Protein AF-0000000073463506 (afdb_homodimer)

Sequence (286 aa):
MLALNSTRQTLLGGARMLSTSAVRNDLARMQVLGRLAADPELKTTKNGKDYVRYTVATSDPPTGPAEDGERAPTTTSYHRFYVFGERGVDRMKNIKKGYRVLVDAEFRIERTPAEGEIPARDTLLALHRGIQVISKPKEAIEAMLALNSTRQTLLGGARMLSTSAVRNDLARMQVLGRLAADPELKTTKNGKDYVRYTVATSDPPTGPAEDGERAPTTTSYHRFYVFGERGVDRMKNIKKGYRVLVDAEFRIERTPAEGEIPARDTLLALHRGIQVISKPKEAIEA

Foldseek 3Di:
DPPPPPPPPPPPPPPPPPPVVPPPPDFAKDKDWAFWAFQWDWDADPVGFIKIKTKGKDWDDFDDQDPVNDTDDIDIDIDMEMEGDDVRRVVSVPDGGGWTKMWMWTWDWDWDPDDDVRHIDIDIYTYTDDMDTPDDDDDPPDD/DPPPPPPPPPPPPPPPPPPVVPPPPDFAKDKDWAFWAFQWDWDADPVGFIKIKTKGKDWDDFDDQDPVNDTDDIDIDIDMEMEGDDVRRVVSVPDGGGWTKMWMWTWDWDWDPDDDVRHIDIDIYTYTDDMDTPDDDDDPPDD

Secondary structure (DSSP, 8-state):
--------------------------EEEEEEEEEESS--EEEE-TTS-EEEEEEEEEEPPP-SB-TTSSBPPPPEEEEEEEE-SHHHHHHHTT--TT-EEEEEEEEEEEEEPPBTTBPPEEEEEEEEEEEEEEE--------/--------------------------EEEEEEEEEESS--EEEE-TTS-EEEEEEEEEEPPP-SB-TTSSBPPPPEEEEEEEE-SHHHHHHHTT--TT-EEEEEEEEEEEEEPPBTTBPPEEEEEEEEEEEEEEE--------

Solvent-accessible surface area (backbone atoms only — not comparable to full-atom values): 16626 Å² total; per-residue (Å²): 136,85,80,77,77,78,75,79,77,75,76,74,73,76,72,77,73,75,68,69,66,78,64,74,85,37,46,40,38,38,39,38,27,28,26,26,70,43,62,56,39,83,45,67,47,96,86,67,46,65,30,29,42,39,36,34,33,26,62,41,75,58,72,60,75,28,92,85,67,48,70,40,77,69,49,69,20,70,47,60,35,36,27,58,54,70,69,52,38,60,59,47,72,80,50,48,49,49,24,29,34,42,36,35,27,40,47,48,42,45,77,41,74,60,52,92,91,36,69,59,43,66,39,80,47,33,37,52,73,46,76,43,81,74,44,69,57,79,71,79,71,77,128,137,84,79,78,77,78,75,77,75,75,76,76,73,76,70,76,73,72,70,69,64,80,66,74,85,37,45,40,37,38,39,39,27,30,28,26,71,44,60,57,41,82,46,65,46,94,87,66,46,64,30,30,42,38,36,34,32,27,63,41,76,58,71,61,76,27,93,82,68,48,70,42,75,70,48,69,20,70,45,59,35,36,26,58,52,70,70,51,38,60,59,48,72,79,48,47,49,49,24,29,34,41,36,35,28,39,48,47,42,44,77,43,76,59,52,93,91,35,70,59,44,65,40,82,48,32,37,53,74,46,74,42,81,75,45,70,58,78,70,79,70,76,125

InterPro domains:
  IPR000424 Primosome PriB/single-strand DNA-binding [PF00436] (29-111)
  IPR000424 Primosome PriB/single-strand DNA-binding [PS50935] (27-135)
  IPR000424 Primosome PriB/single-strand DNA-binding [cd04496] (30-111)
  IPR012340 Nucleic acid-binding, OB-fold [G3DSA:2.40.50.140] (16-123)
  IPR012340 Nucleic acid-binding, OB-fold [SSF50249] (26-112)

Organism: Mycosarcoma maydis (NCBI:txid5270)

pLDDT: mean 82.11, std 21.72, range [34.53, 98.88]

Nearest PDB structures (foldseek):
  3tqy-assembly1_C  TM=8.142E-01  e=1.016E-07  Coxiella burnetii
  7f2n-assembly1_A  TM=7.403E-01  e=2.395E-07  Klebsiella pneumoniae subsp. pneumoniae MGH 78578
  1ue5-assembly1_B-2  TM=6.878E-01  e=3.879E-07  Mycobacterium tuberculosis
  1eqq-assembly1_B  TM=7.191E-01  e=1.740E-06  Escherichia coli
  1qvc-assembly1_D  TM=7.086E-01  e=1.018E-06  Escherichia coli

Radius of gyration: 27.78 Å; Cα contacts (8 Å, |Δi|>4): 549; chains: 2; bounding box: 127×70×63 Å

Structure (mmCIF, N/CA/C/O backbone):
data_AF-0000000073463506-model_v1
#
loop_
_entity.id
_entity.type
_entity.pdbx_description
1 polymer 'Uncharacterized protein'
#
loop_
_atom_site.group_PDB
_atom_site.id
_atom_site.type_symbol
_atom_site.label_atom_id
_atom_site.label_alt_id
_atom_site.label_comp_id
_atom_site.label_asym_id
_atom_site.label_entity_id
_atom_site.label_seq_id
_atom_site.pdbx_PDB_ins_code
_atom_site.Cartn_x
_atom_site.Cartn_y
_atom_site.Cartn_z
_atom_site.occupancy
_atom_site.B_iso_or_equiv
_atom_site.auth_seq_id
_atom_site.auth_comp_id
_atom_site.auth_asym_id
_atom_site.auth_atom_id
_atom_site.pdbx_PDB_model_num
ATOM 1 N N . MET A 1 1 ? 62.844 45.062 -23.703 1 35.03 1 MET A N 1
ATOM 2 C C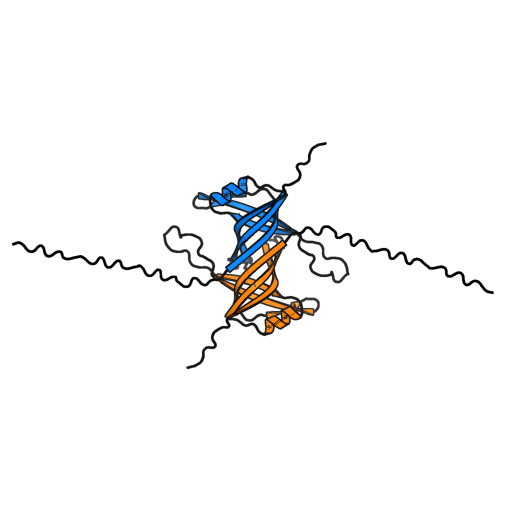A . MET A 1 1 ? 61.75 44.344 -24.391 1 35.03 1 MET A CA 1
ATOM 3 C C . MET A 1 1 ? 61.344 43.125 -23.594 1 35.03 1 MET A C 1
ATOM 5 O O . MET A 1 1 ? 62.031 42.094 -23.641 1 35.03 1 MET A O 1
ATOM 9 N N . LEU A 1 2 ? 60.844 43.312 -22.297 1 40.5 2 LEU A N 1
ATOM 10 C CA . LEU A 1 2 ? 60.438 42.312 -21.312 1 40.5 2 LEU A CA 1
ATOM 11 C C . LEU A 1 2 ? 59.25 41.531 -21.812 1 40.5 2 LEU A C 1
ATOM 13 O O . LEU A 1 2 ? 58.219 42.094 -22.156 1 40.5 2 LEU A O 1
ATOM 17 N N . ALA A 1 3 ? 59.406 40.312 -22.453 1 43.28 3 ALA A N 1
ATOM 18 C CA . ALA A 1 3 ? 58.469 39.344 -22.953 1 43.28 3 ALA A CA 1
ATOM 19 C C . ALA A 1 3 ? 57.625 38.75 -21.812 1 43.28 3 ALA A C 1
ATOM 21 O O . ALA A 1 3 ? 58.188 38.188 -20.859 1 43.28 3 ALA A O 1
ATOM 22 N N . LEU A 1 4 ? 56.469 39.438 -21.5 1 48.62 4 LEU A N 1
ATOM 23 C CA . LEU A 1 4 ? 55.469 38.906 -20.578 1 48.62 4 LEU A CA 1
ATOM 24 C C . LEU A 1 4 ? 54.969 37.531 -21.016 1 48.62 4 LEU A C 1
ATOM 26 O O . LEU A 1 4 ? 54.469 37.375 -22.141 1 48.62 4 LEU A O 1
ATOM 30 N N . ASN A 1 5 ? 55.656 36.469 -20.578 1 46.97 5 ASN A N 1
ATOM 31 C CA . ASN A 1 5 ? 55.219 35.094 -20.766 1 46.97 5 ASN A CA 1
ATOM 32 C C . ASN A 1 5 ? 53.844 34.875 -20.125 1 46.97 5 ASN A C 1
ATOM 34 O O . ASN A 1 5 ? 53.688 35 -18.906 1 46.97 5 ASN A O 1
ATOM 38 N N . SER A 1 6 ? 52.75 35.219 -20.844 1 50.12 6 SER A N 1
ATOM 39 C CA . SER A 1 6 ? 51.375 34.938 -20.422 1 50.12 6 SER A CA 1
ATOM 40 C C . SER A 1 6 ? 51.156 33.438 -20.25 1 50.12 6 SER A C 1
ATOM 42 O O . SER A 1 6 ? 51.25 32.688 -21.203 1 50.12 6 SER A O 1
ATOM 44 N N . THR A 1 7 ? 51.688 32.844 -19.172 1 48.88 7 THR A N 1
ATOM 45 C CA . THR A 1 7 ? 51.312 31.469 -18.922 1 48.88 7 THR A CA 1
ATOM 46 C C . THR A 1 7 ? 49.812 31.344 -18.672 1 48.88 7 THR A C 1
ATOM 48 O O . THR A 1 7 ? 49.281 31.984 -17.75 1 48.88 7 THR A O 1
ATOM 51 N N . ARG A 1 8 ? 49 31.109 -19.734 1 48.25 8 ARG A N 1
ATOM 52 C CA . ARG A 1 8 ? 47.562 30.75 -19.609 1 48.25 8 ARG A CA 1
ATOM 53 C C . ARG A 1 8 ? 47.406 29.5 -18.766 1 48.25 8 ARG A C 1
ATOM 55 O O . ARG A 1 8 ? 47.938 28.438 -19.078 1 48.25 8 ARG A O 1
ATOM 62 N N . GLN A 1 9 ? 47.219 29.672 -17.391 1 52.31 9 GLN A N 1
ATOM 63 C CA . GLN A 1 9 ? 46.781 28.562 -16.547 1 52.31 9 GLN A CA 1
ATOM 64 C C . GLN A 1 9 ? 45.5 27.938 -17.047 1 52.31 9 GLN A C 1
ATOM 66 O O . GLN A 1 9 ? 44.5 28.641 -17.25 1 52.31 9 GLN A O 1
ATOM 71 N N . THR A 1 10 ? 45.594 26.906 -17.844 1 48.75 10 THR A N 1
ATOM 72 C CA . THR A 1 10 ? 44.469 26.062 -18.234 1 48.75 10 THR A CA 1
ATOM 73 C C . THR A 1 10 ? 43.719 25.516 -17 1 48.75 10 THR A C 1
ATOM 75 O O . THR A 1 10 ? 44.344 24.875 -16.156 1 48.75 10 THR A O 1
ATOM 78 N N . LEU A 1 11 ? 42.781 26.312 -16.469 1 45.69 11 LEU A N 1
ATOM 79 C CA . LEU A 1 11 ? 41.875 25.781 -15.453 1 45.69 11 LEU A CA 1
ATOM 80 C C . LEU A 1 11 ? 41.25 24.469 -15.93 1 45.69 11 LEU A C 1
ATOM 82 O O . LEU A 1 11 ? 40.5 24.469 -16.922 1 45.69 11 LEU A O 1
ATOM 86 N N . LEU A 1 12 ? 41.938 23.344 -15.844 1 45.38 12 LEU A N 1
ATOM 87 C CA . LEU A 1 12 ? 41.281 22.047 -16.031 1 45.38 12 LEU A CA 1
ATOM 88 C C . LEU A 1 12 ? 40.062 21.922 -15.117 1 45.38 12 LEU A C 1
ATOM 90 O O . LEU A 1 12 ? 40.219 21.906 -13.891 1 45.38 12 LEU A O 1
ATOM 94 N N . GLY A 1 13 ? 39.031 22.594 -15.359 1 40.03 13 GLY A N 1
ATOM 95 C CA . GLY A 1 13 ? 37.812 22.328 -14.641 1 40.03 13 GLY A CA 1
ATOM 96 C C . GLY A 1 13 ? 37.438 20.859 -14.594 1 40.03 13 GLY A C 1
ATOM 97 O O . GLY A 1 13 ? 37.188 20.25 -15.625 1 40.03 13 GLY A O 1
ATOM 98 N N . GLY A 1 14 ? 38.031 20.078 -13.656 1 38.84 14 GLY A N 1
ATOM 99 C CA . GLY A 1 14 ? 37.562 18.719 -13.445 1 38.84 14 GLY A CA 1
ATOM 100 C C . GLY A 1 14 ? 36.062 18.609 -13.352 1 38.84 14 GLY A C 1
ATOM 101 O O . GLY A 1 14 ? 35.438 19.172 -12.445 1 38.84 14 GLY A O 1
ATOM 102 N N . ALA A 1 15 ? 35.344 18.516 -14.398 1 40.16 15 ALA A N 1
ATOM 103 C CA . ALA A 1 15 ? 33.938 18.156 -14.391 1 40.16 15 ALA A CA 1
ATOM 104 C C . ALA A 1 15 ? 33.688 16.953 -13.477 1 40.16 15 ALA A C 1
ATOM 106 O O . ALA A 1 15 ? 34.344 15.922 -13.602 1 40.16 15 ALA A O 1
ATOM 107 N N . ARG A 1 16 ? 33.344 17.172 -12.227 1 45.12 16 ARG A N 1
ATOM 108 C CA . ARG A 1 16 ? 32.906 16.062 -11.398 1 45.12 16 ARG A CA 1
ATOM 109 C C . ARG A 1 16 ? 31.938 15.164 -12.172 1 45.12 16 ARG A C 1
ATOM 111 O O . ARG A 1 16 ? 30.969 15.641 -12.773 1 45.12 16 ARG A O 1
ATOM 118 N N . MET A 1 17 ? 32.438 14.117 -12.75 1 35.78 17 MET A N 1
ATOM 119 C CA . MET A 1 17 ? 31.578 13.062 -13.297 1 35.78 17 MET A CA 1
ATOM 120 C C . MET A 1 17 ? 30.531 12.633 -12.273 1 35.78 17 MET A C 1
ATOM 122 O O . MET A 1 17 ? 30.859 12.109 -11.211 1 35.78 17 MET A O 1
ATOM 126 N N . LEU A 1 18 ? 29.453 13.406 -12.055 1 38.91 18 LEU A N 1
ATOM 127 C CA . LEU A 1 18 ? 28.328 12.828 -11.32 1 38.91 18 LEU A CA 1
ATOM 128 C C . LEU A 1 18 ? 28.078 11.391 -11.742 1 38.91 18 LEU A C 1
ATOM 130 O O . LEU A 1 18 ? 27.766 11.125 -12.906 1 38.91 18 LEU A O 1
ATOM 134 N N . SER A 1 19 ? 28.969 10.594 -11.266 1 36.62 19 SER A N 1
ATOM 135 C CA . SER A 1 19 ? 28.609 9.188 -11.422 1 36.62 19 SER A CA 1
ATOM 136 C C . SER A 1 19 ? 27.141 8.953 -11.102 1 36.62 19 SER A C 1
ATOM 138 O O . SER A 1 19 ? 26.672 9.234 -9.992 1 36.62 19 SER A O 1
ATOM 140 N N . THR A 1 20 ? 26.312 9.297 -11.977 1 43.09 20 THR A N 1
ATOM 141 C CA . THR A 1 20 ? 24.906 8.938 -11.805 1 43.09 20 THR A CA 1
ATOM 142 C C . THR A 1 20 ? 24.766 7.477 -11.383 1 43.09 20 THR A C 1
ATOM 144 O O . THR A 1 20 ? 25.141 6.57 -12.133 1 43.09 20 THR A O 1
ATOM 147 N N . SER A 1 21 ? 25.312 7.199 -10.219 1 42.12 21 SER A N 1
ATOM 148 C CA . SER A 1 21 ? 24.969 5.855 -9.773 1 42.12 21 SER A CA 1
ATOM 149 C C . SER A 1 21 ? 23.594 5.445 -10.289 1 42.12 21 SER A C 1
ATOM 151 O O . SER A 1 21 ? 22.656 6.25 -10.289 1 42.12 21 SER A O 1
ATOM 153 N N . ALA A 1 22 ? 23.562 4.586 -11.242 1 43.66 22 ALA A N 1
ATOM 154 C CA . ALA A 1 22 ? 22.344 4.016 -11.828 1 43.66 22 ALA A CA 1
ATOM 155 C C . ALA A 1 22 ? 21.297 3.73 -10.766 1 43.66 22 ALA A C 1
ATOM 157 O O . ALA A 1 22 ? 21.438 2.797 -9.969 1 43.66 22 ALA A O 1
ATOM 158 N N . VAL A 1 23 ? 20.969 4.719 -9.922 1 49.88 23 VAL A N 1
ATOM 159 C CA . VAL A 1 23 ? 19.891 4.57 -8.945 1 49.88 23 VAL A CA 1
ATOM 160 C C . VAL A 1 23 ? 18.812 3.648 -9.5 1 49.88 23 VAL A C 1
ATOM 162 O O . VAL A 1 23 ? 18.312 3.865 -10.609 1 49.88 23 VAL A O 1
ATOM 165 N N . ARG A 1 24 ? 18.891 2.379 -9.203 1 58.84 24 ARG A N 1
ATOM 166 C CA . ARG A 1 24 ? 17.875 1.413 -9.602 1 58.84 24 ARG A CA 1
ATOM 167 C C . ARG A 1 24 ? 16.484 2.051 -9.617 1 58.84 24 ARG A C 1
ATOM 169 O O . ARG A 1 24 ? 16.125 2.766 -8.68 1 58.84 24 ARG A O 1
ATOM 176 N N . ASN A 1 25 ? 15.961 2.283 -10.812 1 82.19 25 ASN A N 1
ATOM 177 C CA . ASN A 1 25 ? 14.703 2.889 -11.234 1 82.19 25 ASN A CA 1
ATOM 178 C C . ASN A 1 25 ? 13.5 2.15 -10.648 1 82.19 25 ASN A C 1
ATOM 180 O O . ASN A 1 25 ? 12.477 1.988 -11.312 1 82.19 25 ASN A O 1
ATOM 184 N N . ASP A 1 26 ? 13.672 1.582 -9.32 1 94.06 26 ASP A N 1
ATOM 185 C CA . ASP A 1 26 ?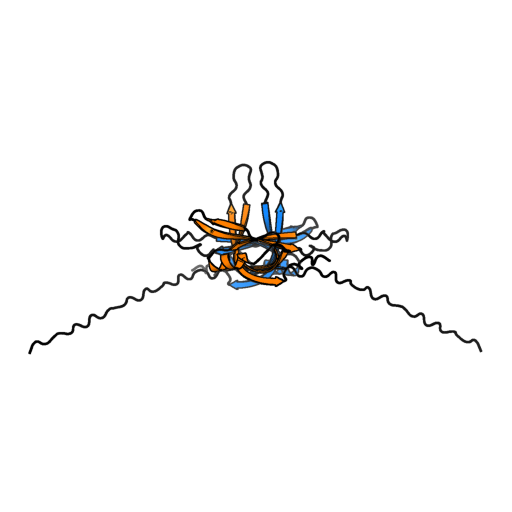 12.508 0.973 -8.688 1 94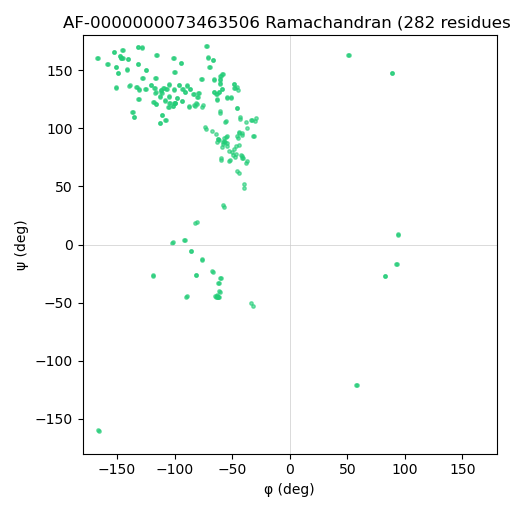.06 26 ASP A CA 1
ATOM 186 C C . ASP A 1 26 ? 11.484 2.031 -8.289 1 94.06 26 ASP A C 1
ATOM 188 O O . ASP A 1 26 ? 11.828 3.205 -8.125 1 94.06 26 ASP A O 1
ATOM 192 N N . LEU A 1 27 ? 10.273 1.584 -8.258 1 94.69 27 LEU A N 1
ATOM 193 C CA . LEU A 1 27 ? 9.25 2.516 -7.781 1 94.69 27 LEU A CA 1
ATOM 194 C C . LEU A 1 27 ? 8.125 1.772 -7.078 1 94.69 27 LEU A C 1
ATOM 196 O O . LEU A 1 27 ? 7.859 0.606 -7.379 1 94.69 27 LEU A O 1
ATOM 200 N N . ALA A 1 28 ? 7.551 2.43 -6.082 1 98.25 28 ALA A N 1
ATOM 201 C CA . ALA A 1 28 ? 6.32 2.039 -5.406 1 98.25 28 ALA A CA 1
ATOM 202 C C . ALA A 1 28 ? 5.398 3.238 -5.211 1 98.25 28 ALA A C 1
ATOM 204 O O . ALA A 1 28 ? 5.691 4.133 -4.414 1 98.25 28 ALA A O 1
ATOM 205 N N . ARG A 1 29 ? 4.281 3.246 -5.965 1 98.25 29 ARG A N 1
ATOM 206 C CA . ARG A 1 29 ? 3.348 4.367 -5.898 1 98.25 29 ARG A CA 1
ATOM 207 C C . ARG A 1 29 ? 1.913 3.873 -5.746 1 98.25 29 ARG A C 1
ATOM 209 O O . ARG A 1 29 ? 1.603 2.732 -6.094 1 98.25 29 ARG A O 1
ATOM 216 N N . MET A 1 30 ? 1.093 4.758 -5.176 1 98.81 30 MET A N 1
ATOM 217 C CA . MET A 1 30 ? -0.304 4.375 -4.984 1 98.81 30 MET A CA 1
ATOM 218 C C . MET A 1 30 ? -1.223 5.586 -5.133 1 98.81 30 MET A C 1
ATOM 220 O O . MET A 1 30 ? -0.772 6.727 -5.047 1 98.81 30 MET A O 1
ATOM 224 N N . GLN A 1 31 ? -2.498 5.262 -5.375 1 98.81 31 GLN A N 1
ATOM 225 C CA . GLN A 1 31 ? -3.592 6.227 -5.398 1 98.81 31 GLN A CA 1
ATOM 226 C C . GLN A 1 31 ? -4.789 5.723 -4.598 1 98.81 31 GLN A C 1
ATOM 228 O O . GLN A 1 31 ? -5.145 4.543 -4.676 1 98.81 31 GLN A O 1
ATOM 233 N N . VAL A 1 32 ? -5.301 6.59 -3.846 1 98.75 32 VAL A N 1
ATOM 234 C CA . VAL A 1 32 ? -6.461 6.262 -3.023 1 98.75 32 VAL A CA 1
ATOM 235 C C . VAL A 1 32 ? -7.535 7.336 -3.193 1 98.75 32 VAL A C 1
ATOM 237 O O . VAL A 1 32 ? -7.254 8.531 -3.059 1 98.75 32 VAL A O 1
ATOM 240 N N . LEU A 1 33 ? -8.703 6.93 -3.551 1 98.56 33 LEU A N 1
ATOM 241 C CA . LEU A 1 33 ? -9.883 7.781 -3.619 1 98.56 33 LEU A CA 1
ATOM 242 C C . LEU A 1 33 ? -10.883 7.41 -2.531 1 98.56 33 LEU A C 1
ATOM 244 O O . LEU A 1 33 ? -11.445 6.316 -2.547 1 98.56 33 LEU A O 1
ATOM 248 N N . GLY A 1 34 ? -11.031 8.266 -1.616 1 98.31 34 GLY A N 1
ATOM 249 C CA . GLY A 1 34 ? -11.914 8.039 -0.484 1 98.31 34 GLY A CA 1
ATOM 250 C C . GLY A 1 34 ? -12.211 9.297 0.31 1 98.31 34 GLY A C 1
ATOM 251 O O . GLY A 1 34 ? -12.148 10.406 -0.227 1 98.31 34 GLY A O 1
ATOM 252 N N . ARG A 1 35 ? -12.664 9.102 1.57 1 98 35 ARG A N 1
ATOM 253 C CA . ARG A 1 35 ? -13.016 10.219 2.436 1 98 35 ARG A CA 1
ATOM 254 C C . ARG A 1 35 ? -12.102 10.273 3.656 1 98 35 ARG A C 1
ATOM 256 O O . ARG A 1 35 ? -11.766 9.234 4.23 1 98 35 ARG A O 1
ATOM 263 N N . LEU A 1 36 ? -11.812 11.492 4.008 1 98.56 36 LEU A N 1
ATOM 264 C CA . LEU A 1 36 ? -11.055 11.609 5.246 1 98.56 36 LEU A CA 1
ATOM 265 C C . LEU A 1 36 ? -11.852 11.086 6.43 1 98.56 36 LEU A C 1
ATOM 267 O O . LEU A 1 36 ? -12.992 11.516 6.656 1 98.56 36 LEU A O 1
ATOM 271 N N . ALA A 1 37 ? -11.203 10.227 7.172 1 98.31 37 ALA A N 1
ATOM 272 C CA . ALA A 1 37 ? -11.867 9.57 8.297 1 98.31 37 ALA A CA 1
ATOM 273 C C . ALA A 1 37 ? -11.875 10.477 9.531 1 98.31 37 ALA A C 1
ATOM 275 O O . ALA A 1 37 ? -12.672 10.281 10.445 1 98.31 37 ALA A O 1
ATOM 276 N N . ALA A 1 38 ? -10.961 11.375 9.688 1 98.44 38 ALA A N 1
ATOM 277 C CA . ALA A 1 38 ? -10.789 12.352 10.766 1 98.44 38 ALA A CA 1
ATOM 278 C C . ALA A 1 38 ? -10.055 13.594 10.281 1 98.44 38 ALA A C 1
ATOM 280 O O . ALA A 1 38 ? -9.5 13.594 9.172 1 98.44 38 ALA A O 1
ATOM 281 N N . ASP A 1 39 ? -10.109 14.648 11.086 1 98.44 39 ASP A N 1
ATOM 282 C CA . ASP A 1 39 ? -9.297 15.812 10.75 1 98.44 39 ASP A CA 1
ATOM 283 C C . ASP A 1 39 ? -7.812 15.453 10.727 1 98.44 39 ASP A C 1
ATOM 285 O O . ASP A 1 39 ? -7.336 14.695 11.57 1 98.44 39 ASP A O 1
ATOM 289 N N . PRO A 1 40 ? -7.051 16.031 9.758 1 98.62 40 PRO A N 1
ATOM 290 C CA . PRO A 1 40 ? -5.605 15.789 9.742 1 98.62 40 PRO A CA 1
ATOM 291 C C . PRO A 1 40 ? -4.922 16.219 11.039 1 98.62 40 PRO A C 1
ATOM 293 O O . PRO A 1 40 ? -5.316 17.203 11.648 1 98.62 40 PRO A O 1
ATOM 296 N N . GLU A 1 41 ? -3.885 15.477 11.383 1 98.38 41 GLU A N 1
ATOM 297 C CA . GLU A 1 41 ? -3.158 15.734 12.625 1 98.38 41 GLU A CA 1
ATOM 298 C C . GLU A 1 41 ? -1.781 16.328 12.344 1 98.38 41 GLU A C 1
ATOM 300 O O . GLU A 1 41 ? -0.984 15.742 11.609 1 98.38 41 GLU A O 1
ATOM 305 N N . LEU A 1 42 ? -1.555 17.5 12.945 1 97.44 42 LEU A N 1
ATOM 306 C CA . LEU A 1 42 ? -0.222 18.094 12.891 1 97.44 42 LEU A CA 1
ATOM 307 C C . LEU A 1 42 ? 0.699 17.453 13.93 1 97.44 42 LEU A C 1
ATOM 309 O O . LEU A 1 42 ? 0.347 17.375 15.109 1 97.44 42 LEU A O 1
ATOM 313 N N . LYS A 1 43 ? 1.812 17 13.477 1 97.12 43 LYS A N 1
ATOM 314 C CA . LYS A 1 43 ? 2.809 16.375 14.336 1 97.12 43 LYS A CA 1
ATOM 315 C C . LYS A 1 43 ? 4.188 17 14.141 1 97.12 43 LYS A C 1
ATOM 317 O O . LYS A 1 43 ? 4.371 17.844 13.258 1 97.12 43 LYS A O 1
ATOM 322 N N . THR A 1 44 ? 5.133 16.641 15.039 1 95.25 44 THR A N 1
ATOM 323 C CA . THR A 1 44 ? 6.5 17.141 14.961 1 95.25 44 THR A CA 1
ATOM 324 C C . THR A 1 44 ? 7.5 15.992 15.07 1 95.25 44 THR A C 1
ATOM 326 O O . THR A 1 44 ? 7.344 15.102 15.906 1 95.25 44 THR A O 1
ATOM 329 N N . THR A 1 45 ? 8.461 16.016 14.188 1 92.88 45 THR A N 1
ATOM 330 C CA . THR A 1 45 ? 9.5 15 14.25 1 92.88 45 THR A CA 1
ATOM 331 C C . THR A 1 45 ? 10.438 15.25 15.43 1 92.88 45 THR A C 1
ATOM 333 O O . THR A 1 45 ? 10.344 16.281 16.094 1 92.88 45 THR A O 1
ATOM 336 N N . LYS A 1 46 ? 11.297 14.258 15.664 1 90.19 46 LYS A N 1
ATOM 337 C CA . LYS A 1 46 ? 12.273 14.391 16.734 1 90.19 46 LYS A CA 1
ATOM 338 C C . LYS A 1 46 ? 13.18 15.602 16.516 1 90.19 46 LYS A C 1
ATOM 340 O O . LYS A 1 46 ? 13.641 16.219 17.484 1 90.19 46 LYS A O 1
ATOM 345 N N . ASN A 1 47 ? 13.43 16.016 15.305 1 88.81 47 ASN A N 1
ATOM 346 C CA . ASN A 1 47 ? 14.305 17.125 14.984 1 88.81 47 ASN A CA 1
ATOM 347 C C . ASN A 1 47 ? 13.531 18.438 14.898 1 88.81 47 ASN A C 1
ATOM 349 O O . ASN A 1 47 ? 14.047 19.438 14.391 1 88.81 47 ASN A O 1
ATOM 353 N N . GLY A 1 48 ? 12.266 18.391 15.195 1 91.62 48 GLY A N 1
ATOM 354 C CA . GLY A 1 48 ? 11.492 19.609 15.328 1 91.62 48 GLY A CA 1
ATOM 355 C C . GLY A 1 48 ? 10.781 20.016 14.047 1 91.62 48 GLY A C 1
ATOM 356 O O . GLY A 1 48 ? 10.266 21.125 13.938 1 91.62 48 GLY A O 1
ATOM 357 N N . LYS A 1 49 ? 10.812 19.156 13.109 1 93 49 LYS A N 1
ATOM 358 C CA . LYS A 1 49 ? 10.141 19.484 11.852 1 93 49 LYS A CA 1
ATOM 359 C C . LYS A 1 49 ? 8.68 19.047 11.883 1 93 49 LYS A C 1
ATOM 361 O O . LYS A 1 49 ? 8.367 17.938 12.312 1 93 49 LYS A O 1
ATOM 366 N N . ASP A 1 50 ? 7.852 19.953 11.391 1 95.25 50 ASP A N 1
ATOM 367 C CA . ASP A 1 50 ? 6.422 19.656 11.359 1 95.25 50 ASP A CA 1
ATOM 368 C C . ASP A 1 50 ? 6.082 18.688 10.234 1 95.25 50 ASP A C 1
ATOM 370 O O . ASP A 1 50 ? 6.668 18.75 9.148 1 95.25 50 ASP A O 1
ATOM 374 N N . TYR A 1 51 ? 5.148 17.781 10.492 1 97.62 51 TYR A N 1
ATOM 375 C CA . TYR A 1 51 ? 4.527 16.969 9.453 1 97.62 51 TYR A CA 1
ATOM 376 C C . TYR A 1 51 ? 3.061 16.703 9.781 1 97.62 51 TYR A C 1
ATOM 378 O O . TYR A 1 51 ? 2.594 17.016 10.875 1 97.62 51 TYR A O 1
ATOM 386 N N . VAL A 1 52 ? 2.295 16.203 8.805 1 98.56 52 VAL A N 1
ATOM 387 C CA . VAL A 1 52 ? 0.876 15.914 8.992 1 98.56 52 VAL A CA 1
ATOM 388 C C . VAL A 1 52 ? 0.613 14.43 8.742 1 98.56 52 VAL A C 1
ATOM 390 O O . VAL A 1 52 ? 1.175 13.836 7.82 1 98.56 52 VAL A O 1
ATOM 393 N N . ARG A 1 53 ? -0.171 13.867 9.586 1 98.69 53 ARG A N 1
ATOM 394 C CA . ARG A 1 53 ? -0.721 12.531 9.383 1 98.69 53 ARG A CA 1
ATOM 395 C C . ARG A 1 53 ? -2.227 12.594 9.148 1 98.69 53 ARG A C 1
ATOM 397 O O . ARG A 1 53 ? -2.947 13.281 9.875 1 98.69 53 ARG A O 1
ATOM 404 N N . TYR A 1 54 ? -2.723 11.906 8.141 1 98.81 54 TYR A N 1
ATOM 405 C CA . TYR A 1 54 ? -4.164 11.836 7.926 1 98.81 54 TYR A CA 1
ATOM 406 C C . TYR A 1 54 ? -4.566 10.469 7.379 1 98.81 54 TYR A C 1
ATOM 408 O O . TYR A 1 54 ? -3.719 9.703 6.91 1 98.81 54 TYR A O 1
ATOM 416 N N . THR A 1 55 ? -5.824 10.156 7.527 1 98.88 55 THR A N 1
ATOM 417 C CA . THR A 1 55 ? -6.336 8.844 7.156 1 98.88 55 THR A CA 1
ATOM 418 C C . THR A 1 55 ? -7.504 8.969 6.184 1 98.88 55 THR A C 1
ATOM 420 O O . THR A 1 55 ? -8.422 9.766 6.402 1 98.88 55 THR A O 1
ATOM 423 N N . VAL A 1 56 ? -7.465 8.195 5.176 1 98.75 56 VAL A N 1
ATOM 424 C CA . VAL A 1 56 ? -8.531 8.148 4.184 1 98.75 56 VAL A CA 1
ATOM 425 C C . VAL A 1 56 ? -9.242 6.797 4.254 1 98.75 56 VAL A C 1
ATOM 427 O O . VAL A 1 56 ? -8.602 5.746 4.191 1 98.75 56 VAL A O 1
ATOM 430 N N . ALA A 1 57 ? -10.555 6.879 4.379 1 98.25 57 ALA A N 1
ATOM 431 C CA . ALA A 1 57 ? -11.375 5.668 4.41 1 98.25 57 ALA A CA 1
ATOM 432 C C . ALA A 1 57 ? -11.883 5.312 3.018 1 98.25 57 ALA A C 1
ATOM 434 O O . ALA A 1 57 ? -12.336 6.188 2.275 1 98.25 57 ALA A O 1
ATOM 435 N N . THR A 1 58 ? -11.781 4.051 2.629 1 97.44 58 THR A N 1
ATOM 436 C CA . THR A 1 58 ? -12.383 3.535 1.402 1 97.44 58 THR A CA 1
ATOM 437 C C . THR A 1 58 ? -13.227 2.297 1.691 1 97.44 58 THR A C 1
ATOM 439 O O . THR A 1 58 ? -12.875 1.486 2.551 1 97.44 58 THR A O 1
ATOM 442 N N . SER A 1 59 ? -14.328 2.199 0.979 1 94.06 59 SER A N 1
ATOM 443 C CA . SER A 1 59 ? -15.094 0.96 1.001 1 94.06 59 SER A CA 1
ATOM 444 C C . SER A 1 59 ? -14.469 -0.096 0.096 1 94.06 59 SER A C 1
ATOM 446 O O . SER A 1 59 ? -14.156 0.179 -1.063 1 94.06 59 SER A O 1
ATOM 448 N N . ASP A 1 60 ? -14.312 -1.271 0.673 1 89.62 60 ASP A N 1
ATOM 449 C CA . ASP A 1 60 ? -13.695 -2.338 -0.104 1 89.62 60 ASP A CA 1
ATOM 450 C C . ASP A 1 60 ? -14.734 -3.098 -0.922 1 89.62 60 ASP A C 1
ATOM 452 O O . ASP A 1 60 ? -15.812 -3.424 -0.419 1 89.62 60 ASP A O 1
ATOM 456 N N . PRO A 1 61 ? -14.328 -3.279 -2.195 1 77.19 61 PRO A N 1
ATOM 457 C CA . PRO A 1 61 ? -15.266 -4.09 -2.975 1 77.19 61 PRO A CA 1
ATOM 458 C C . PRO A 1 61 ? -15.453 -5.492 -2.402 1 77.19 61 PRO A C 1
ATOM 460 O O . PRO A 1 61 ? -14.523 -6.047 -1.809 1 77.19 61 PRO A O 1
ATOM 463 N N . PRO A 1 62 ? -16.672 -5.918 -2.408 1 69.81 62 PRO A N 1
ATOM 464 C CA . PRO A 1 62 ? -16.906 -7.262 -1.872 1 69.81 62 PRO A CA 1
ATOM 465 C C . PRO A 1 62 ? -16.047 -8.328 -2.549 1 69.81 62 PRO A C 1
ATOM 467 O O . PRO A 1 62 ? -15.758 -8.227 -3.744 1 69.81 62 PRO A O 1
ATOM 470 N N . THR A 1 63 ? -15.32 -9.086 -1.676 1 63.12 63 THR A N 1
ATOM 471 C CA . THR A 1 63 ? -14.555 -10.219 -2.186 1 63.12 63 THR A CA 1
ATOM 472 C C . THR A 1 63 ? -15.477 -11.367 -2.572 1 63.12 63 THR A C 1
ATOM 474 O O . THR A 1 63 ? -16.062 -12.016 -1.705 1 63.12 63 THR A O 1
ATOM 477 N N . GLY A 1 64 ? -15.773 -11.508 -3.857 1 58.31 64 GLY A N 1
ATOM 478 C CA . GLY A 1 64 ? -16.5 -12.625 -4.445 1 58.31 64 GLY A CA 1
ATOM 479 C C . GLY A 1 64 ? -17.797 -12.93 -3.736 1 58.31 64 GLY A C 1
ATOM 480 O O . GLY A 1 64 ? -18.141 -12.289 -2.734 1 58.31 64 GLY A O 1
ATOM 481 N N . PRO A 1 65 ? -18.656 -13.68 -4.426 1 50.44 65 PRO A N 1
ATOM 482 C CA . PRO A 1 65 ? -19.906 -14.156 -3.814 1 50.44 65 PRO A CA 1
ATOM 483 C C . PRO A 1 65 ? -19.656 -15.047 -2.596 1 50.44 65 PRO A C 1
ATOM 485 O O . PRO A 1 65 ? -18.672 -15.781 -2.553 1 50.44 65 PRO A O 1
ATOM 488 N N . ALA A 1 66 ? -20.062 -14.602 -1.453 1 50.25 66 ALA A N 1
ATOM 489 C CA . ALA A 1 66 ? -20.016 -15.539 -0.334 1 50.25 66 ALA A CA 1
ATOM 490 C C . ALA A 1 66 ? -20.578 -16.906 -0.737 1 50.25 66 ALA A C 1
ATOM 492 O O . ALA A 1 66 ? -21.359 -17 -1.688 1 50.25 66 ALA A O 1
ATOM 493 N N . GLU A 1 67 ? -19.812 -17.969 -0.296 1 48.78 67 GLU A N 1
ATOM 494 C CA . GLU A 1 67 ? -20.359 -19.297 -0.521 1 48.78 67 GLU A CA 1
ATOM 495 C C . GLU A 1 67 ? -21.891 -19.297 -0.417 1 48.78 67 GLU A C 1
ATOM 497 O O . GLU A 1 67 ? -22.562 -20.047 -1.13 1 48.78 67 GLU A O 1
ATOM 502 N N . ASP A 1 68 ? -22.391 -18.734 0.637 1 50.47 68 ASP A N 1
ATOM 503 C CA . ASP A 1 68 ? -23.812 -18.922 0.925 1 50.47 68 ASP A CA 1
ATOM 504 C C . ASP A 1 68 ? -24.656 -17.953 0.107 1 50.47 68 ASP A C 1
ATOM 506 O O . ASP A 1 68 ? -25.875 -17.891 0.281 1 50.47 68 ASP A O 1
ATOM 510 N N . GLY A 1 69 ? -24.125 -17.438 -0.89 1 53.62 69 GLY A N 1
ATOM 511 C CA . GLY A 1 69 ? -24.953 -16.531 -1.656 1 53.62 69 GLY A CA 1
ATOM 512 C C . GLY A 1 69 ? -24.984 -15.125 -1.077 1 53.62 69 GLY A C 1
ATOM 513 O O . GLY A 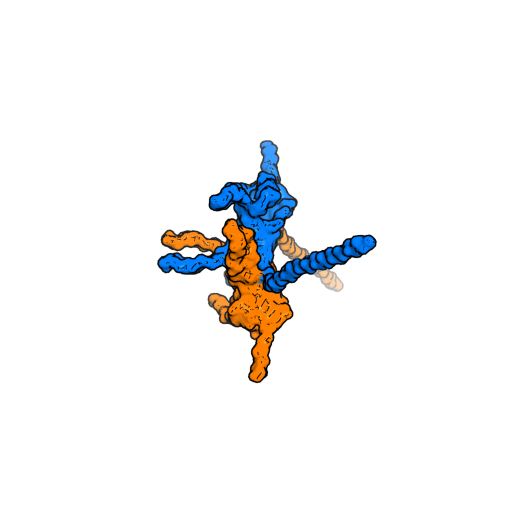1 69 ? -25.594 -14.227 -1.652 1 53.62 69 GLY A O 1
ATOM 514 N N . GLU A 1 70 ? -24.766 -15.141 0.2 1 55.09 70 GLU A N 1
ATOM 515 C CA . GLU A 1 70 ? -24.844 -13.852 0.892 1 55.09 70 GLU A CA 1
ATOM 516 C C . GLU A 1 70 ? -23.609 -13 0.62 1 55.09 70 GLU A C 1
ATOM 518 O O . GLU A 1 70 ? -22.5 -13.523 0.468 1 55.09 70 GLU A O 1
ATOM 523 N N . ARG A 1 71 ? -23.859 -11.906 0.064 1 57.41 71 ARG A N 1
ATOM 524 C CA . ARG A 1 71 ? -22.828 -10.922 -0.232 1 57.41 71 ARG A CA 1
ATOM 525 C C . ARG A 1 71 ? -21.906 -10.719 0.971 1 57.41 71 ARG A C 1
ATOM 527 O O . ARG A 1 71 ? -22.391 -10.531 2.094 1 57.41 71 ARG A O 1
ATOM 534 N N . ALA A 1 72 ? -20.641 -11.023 0.851 1 63.91 72 ALA A N 1
ATOM 535 C CA . ALA A 1 72 ? -19.672 -10.734 1.915 1 63.91 72 ALA A CA 1
ATOM 536 C C . ALA A 1 72 ? -19.781 -9.281 2.359 1 63.91 72 ALA A C 1
ATOM 538 O O . ALA A 1 72 ? -20.062 -8.398 1.551 1 63.91 72 ALA A O 1
ATOM 539 N N . PRO A 1 73 ? -19.953 -9.117 3.715 1 68.62 73 PRO A N 1
ATOM 540 C CA . PRO A 1 73 ? -20.047 -7.738 4.199 1 68.62 73 PRO A CA 1
ATOM 541 C C . PRO A 1 73 ? -18.938 -6.848 3.65 1 68.62 73 PRO A C 1
ATOM 543 O O . PRO A 1 73 ? -17.828 -7.316 3.41 1 68.62 73 PRO A O 1
ATOM 546 N N . THR A 1 74 ? -19.359 -5.672 3.217 1 80.25 74 THR A N 1
ATOM 547 C CA . THR A 1 74 ? -18.422 -4.648 2.785 1 80.25 74 THR A CA 1
ATOM 548 C C . THR A 1 74 ? -17.531 -4.207 3.945 1 80.25 74 THR A C 1
ATOM 550 O O . THR A 1 74 ? -18.016 -4 5.059 1 80.25 74 THR A O 1
ATOM 553 N N . THR A 1 75 ? -16.281 -4.297 3.76 1 89.5 75 THR A N 1
ATOM 554 C CA . THR A 1 75 ? -15.336 -3.828 4.77 1 89.5 75 THR A CA 1
ATOM 555 C C . THR A 1 75 ? -14.773 -2.461 4.391 1 89.5 75 THR A C 1
ATOM 557 O O . THR A 1 75 ? -15.016 -1.97 3.285 1 89.5 75 THR A O 1
ATOM 560 N N . THR A 1 76 ? -14.234 -1.765 5.391 1 95.06 76 THR A N 1
ATOM 561 C CA . THR A 1 76 ? -13.633 -0.45 5.195 1 95.06 76 THR A CA 1
ATOM 562 C C . THR A 1 76 ? -12.125 -0.513 5.395 1 95.06 76 THR A C 1
ATOM 564 O O . THR A 1 76 ? -11.641 -1.13 6.348 1 95.06 76 THR A O 1
ATOM 567 N N . SER A 1 77 ? -11.398 0.042 4.453 1 97.69 77 SER A N 1
ATOM 568 C CA . SER A 1 77 ? -9.961 0.239 4.605 1 97.69 77 SER A CA 1
ATOM 569 C C . SER A 1 77 ? -9.648 1.647 5.098 1 97.69 77 SER A C 1
ATOM 571 O O . SER A 1 77 ? -10.219 2.625 4.609 1 97.69 77 SER A O 1
ATOM 573 N N . TYR A 1 78 ? -8.688 1.775 6.07 1 98.5 78 TYR A N 1
ATOM 574 C CA . TYR A 1 78 ? -8.203 3.057 6.574 1 98.5 78 TYR A CA 1
ATOM 575 C C . TYR A 1 78 ? -6.746 3.279 6.188 1 98.5 78 TYR A C 1
ATOM 577 O O . TYR A 1 78 ? -5.844 2.688 6.785 1 98.5 78 TYR A O 1
ATOM 585 N N . HIS A 1 79 ? -6.555 4.105 5.246 1 98.75 79 HIS A N 1
ATOM 586 C CA . HIS A 1 79 ? -5.234 4.367 4.676 1 98.75 79 HIS A CA 1
ATOM 587 C C . HIS A 1 79 ? -4.57 5.562 5.352 1 98.75 79 HIS A C 1
ATOM 589 O O . HIS A 1 79 ? -5.062 6.688 5.258 1 98.75 79 HIS A O 1
ATOM 595 N N . ARG A 1 80 ? -3.406 5.34 5.887 1 98.69 80 ARG A N 1
ATOM 596 C CA . ARG A 1 80 ? -2.693 6.41 6.578 1 98.69 80 ARG A CA 1
ATOM 597 C C . ARG A 1 80 ? -1.613 7.012 5.688 1 98.69 80 ARG A C 1
ATOM 599 O O . ARG A 1 80 ? -0.826 6.285 5.078 1 98.69 80 ARG A O 1
ATOM 606 N N . PHE A 1 81 ? -1.586 8.328 5.656 1 98.69 81 PHE A N 1
ATOM 607 C CA . PHE A 1 81 ? -0.604 9.055 4.859 1 98.69 81 PHE A CA 1
ATOM 608 C C . PHE A 1 81 ? 0.184 10.031 5.723 1 98.69 81 PHE A C 1
ATOM 610 O O . PHE A 1 81 ? -0.335 10.547 6.715 1 98.69 81 PHE A O 1
ATOM 617 N N . TYR A 1 82 ? 1.394 10.242 5.305 1 98.19 82 TYR A N 1
ATOM 618 C CA . TYR A 1 82 ? 2.264 11.219 5.953 1 98.19 82 TYR A CA 1
ATOM 619 C C . TYR A 1 82 ? 2.635 12.344 4.996 1 98.19 82 TYR A C 1
ATOM 621 O O . TYR A 1 82 ? 3.021 12.094 3.852 1 98.19 82 TYR A O 1
ATOM 629 N N . VAL A 1 83 ? 2.574 13.555 5.41 1 97.88 83 VAL A N 1
ATOM 630 C CA . VAL A 1 83 ? 2.908 14.734 4.625 1 97.88 83 VAL A CA 1
ATOM 631 C C . VAL A 1 83 ? 4.109 15.445 5.246 1 97.88 83 VAL A C 1
ATOM 633 O O . VAL A 1 83 ? 4.051 15.891 6.395 1 97.88 83 VAL A O 1
ATOM 636 N N . PHE A 1 84 ? 5.059 15.516 4.43 1 94.69 84 PHE A N 1
ATOM 637 C CA . PHE A 1 84 ? 6.234 16.266 4.852 1 94.69 84 PHE A CA 1
ATOM 638 C C . PHE A 1 84 ? 6.438 17.5 3.965 1 94.69 84 PHE A C 1
ATOM 640 O O . PHE A 1 84 ? 5.848 17.594 2.887 1 94.69 84 PHE A O 1
ATOM 647 N N . GLY A 1 85 ? 7.25 18.453 4.449 1 93.19 85 GLY A N 1
ATOM 648 C CA . GLY A 1 85 ? 7.5 19.688 3.697 1 93.19 85 GLY A CA 1
ATOM 649 C C . GLY A 1 85 ? 6.508 20.781 4.008 1 93.19 85 GLY A C 1
ATOM 650 O O . GLY A 1 85 ? 5.316 20.531 4.191 1 93.19 85 GLY A O 1
ATOM 651 N N . GLU A 1 86 ? 6.922 21.969 3.957 1 93.5 86 GLU A N 1
ATOM 652 C CA . GLU A 1 86 ? 6.125 23.109 4.371 1 93.5 86 GLU A CA 1
ATOM 653 C C . GLU A 1 86 ? 4.902 23.297 3.475 1 93.5 86 GLU A C 1
ATOM 655 O O . GLU A 1 86 ? 3.795 23.531 3.965 1 93.5 86 GLU A O 1
ATOM 660 N N . ARG A 1 87 ? 5.09 23.188 2.217 1 94.25 87 ARG A N 1
ATOM 661 C CA . ARG A 1 87 ? 3.996 23.406 1.275 1 94.25 87 ARG A CA 1
ATOM 662 C C . ARG A 1 87 ? 2.895 22.375 1.476 1 94.25 87 ARG A C 1
ATOM 664 O O . ARG A 1 87 ? 1.709 22.703 1.462 1 94.25 87 ARG A O 1
ATOM 671 N N . GLY A 1 88 ? 3.328 21.078 1.614 1 95.25 88 GLY A N 1
ATOM 672 C CA . GLY A 1 88 ? 2.361 20.016 1.853 1 95.25 88 GLY A CA 1
ATOM 673 C C . GLY A 1 88 ? 1.614 20.172 3.164 1 95.25 88 GLY A C 1
ATOM 674 O O . GLY A 1 88 ? 0.396 20 3.215 1 95.25 88 GLY A O 1
ATOM 675 N N . VAL A 1 89 ? 2.326 20.5 4.145 1 96.19 89 VAL A N 1
ATOM 676 C CA . VAL A 1 89 ? 1.738 20.672 5.469 1 96.19 89 VAL A CA 1
ATOM 677 C C . VAL A 1 89 ? 0.716 21.812 5.43 1 96.19 89 VAL A C 1
ATOM 679 O O . VAL A 1 89 ? -0.389 21.672 5.961 1 96.19 89 VAL A O 1
ATOM 682 N N . ASP A 1 90 ? 0.995 22.922 4.832 1 95.94 90 ASP A N 1
ATOM 683 C CA . ASP A 1 90 ? 0.098 24.062 4.738 1 95.94 90 ASP A CA 1
ATOM 684 C C . ASP A 1 90 ? -1.184 23.703 3.994 1 95.94 90 ASP A C 1
ATOM 686 O O . ASP A 1 90 ? -2.271 24.156 4.363 1 95.94 90 ASP A O 1
ATOM 690 N N . ARG A 1 91 ? -1.059 22.938 2.975 1 95.62 91 ARG A N 1
ATOM 691 C CA . ARG A 1 91 ? -2.209 22.531 2.176 1 95.62 91 ARG A CA 1
ATOM 692 C C . ARG A 1 91 ? -3.201 21.719 3.01 1 95.62 91 ARG A C 1
ATOM 694 O O . ARG A 1 91 ? -4.41 21.781 2.777 1 95.62 91 ARG A O 1
ATOM 701 N N . MET A 1 92 ? -2.684 21 3.908 1 97.38 92 MET A N 1
ATOM 702 C CA . MET A 1 92 ? -3.529 20.078 4.676 1 97.38 92 MET A CA 1
ATOM 703 C C . MET A 1 92 ? -4.352 20.844 5.711 1 97.38 92 MET A C 1
ATOM 705 O O . MET A 1 92 ? -5.336 20.328 6.234 1 97.38 92 MET A O 1
ATOM 709 N N . LYS A 1 93 ? -4.059 22.062 5.98 1 95.19 93 LYS A N 1
ATOM 710 C CA . LYS A 1 93 ? -4.754 22.875 6.977 1 95.19 93 LYS A CA 1
ATOM 711 C C . LYS A 1 93 ? -6.191 23.156 6.551 1 95.19 93 LYS A C 1
ATOM 713 O O . LYS A 1 93 ? -7.059 23.391 7.395 1 95.19 93 LYS A O 1
ATOM 718 N N . ASN A 1 94 ? -6.469 23.094 5.301 1 94.12 94 ASN A N 1
ATOM 719 C CA . ASN A 1 94 ? -7.781 23.453 4.785 1 94.12 94 ASN A CA 1
ATOM 720 C C . ASN A 1 94 ? -8.633 22.219 4.484 1 94.12 94 ASN A C 1
ATOM 722 O O . ASN A 1 94 ? -9.711 22.328 3.906 1 94.12 94 ASN A O 1
ATOM 726 N N . ILE A 1 95 ? -8.133 21.109 4.746 1 97.12 95 ILE A N 1
ATOM 727 C CA . ILE A 1 95 ? -8.844 19.859 4.512 1 97.12 95 ILE A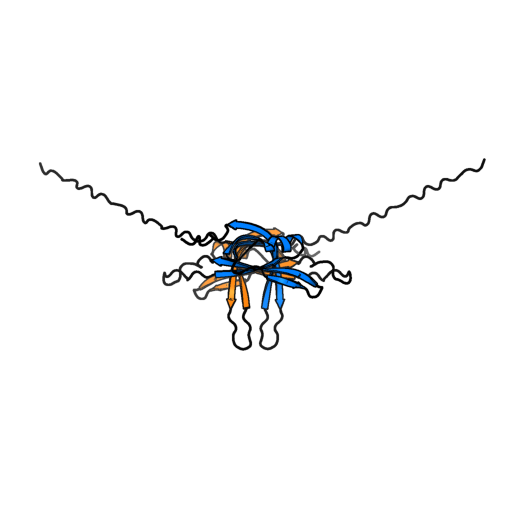 CA 1
ATOM 728 C C . ILE A 1 95 ? -9.328 19.297 5.844 1 97.12 95 ILE A C 1
ATOM 730 O O . ILE A 1 95 ? -8.586 19.281 6.828 1 97.12 95 ILE A O 1
ATOM 734 N N . LYS A 1 96 ? -10.594 18.797 5.82 1 97.19 96 LYS A N 1
ATOM 735 C CA . LYS A 1 96 ? -11.203 18.344 7.07 1 97.19 96 LYS A CA 1
ATOM 736 C C . LYS A 1 96 ? -11.836 16.969 6.91 1 97.19 96 LYS A C 1
ATOM 738 O O . LYS A 1 96 ? -11.961 16.453 5.793 1 97.19 96 LYS A O 1
ATOM 743 N N . LYS A 1 97 ? -12.203 16.438 8.109 1 97.94 97 LYS A N 1
ATOM 744 C CA . LYS A 1 97 ? -12.945 15.188 8.117 1 97.94 97 LYS A CA 1
ATOM 745 C C . LYS A 1 97 ? -14.117 15.234 7.137 1 97.94 97 LYS A C 1
ATOM 747 O O . LYS A 1 97 ? -14.82 16.234 7.051 1 97.94 97 LYS A O 1
ATOM 752 N N . GLY A 1 98 ? -14.273 14.156 6.453 1 97.5 98 GLY A N 1
ATOM 753 C CA . GLY A 1 98 ? -15.438 14.039 5.586 1 97.5 98 GLY A CA 1
ATOM 754 C C . GLY A 1 98 ? -15.172 14.492 4.164 1 97.5 98 GLY A C 1
ATOM 755 O O . GLY A 1 98 ? -15.961 14.219 3.26 1 97.5 98 GLY A O 1
ATOM 756 N N . TYR A 1 99 ? -14.125 15.227 3.906 1 97.81 99 TYR A N 1
ATOM 757 C CA . TYR A 1 99 ? -13.758 15.602 2.545 1 97.81 99 TYR A CA 1
ATOM 758 C C . TYR A 1 99 ? -13.516 14.367 1.684 1 97.81 99 TYR A C 1
ATOM 760 O O . TYR A 1 99 ? -12.867 13.414 2.123 1 97.81 99 TYR A O 1
ATOM 768 N N . ARG A 1 100 ? -14.078 14.375 0.473 1 97.75 100 ARG A N 1
ATOM 769 C CA . ARG A 1 100 ? -13.711 13.375 -0.527 1 97.75 100 ARG A CA 1
ATOM 770 C C . ARG A 1 100 ? -12.453 13.797 -1.276 1 97.75 100 ARG A C 1
ATOM 772 O O . ARG A 1 100 ? -12.375 14.906 -1.807 1 97.75 100 ARG A O 1
ATOM 779 N N . VAL A 1 101 ? -11.477 12.859 -1.347 1 98.56 101 VAL A N 1
ATOM 780 C CA . VAL A 1 101 ? -10.18 13.266 -1.877 1 98.56 101 VAL A CA 1
ATOM 781 C C . VAL A 1 101 ? -9.594 12.148 -2.736 1 98.56 101 VAL A C 1
ATOM 783 O O . VAL A 1 101 ? -9.922 10.977 -2.549 1 98.56 101 VAL A O 1
ATOM 786 N N . LEU A 1 102 ? -8.797 12.5 -3.736 1 98.75 102 LEU A N 1
ATOM 787 C CA . LEU A 1 102 ? -7.871 11.633 -4.457 1 98.75 102 LEU A CA 1
ATOM 788 C C . LEU A 1 102 ? -6.434 11.906 -4.035 1 98.75 102 LEU A C 1
ATOM 790 O O . LEU A 1 102 ? -5.93 13.016 -4.219 1 98.75 102 LEU A O 1
ATOM 794 N N . VAL A 1 103 ? -5.793 10.906 -3.475 1 98.88 103 VAL A N 1
ATOM 795 C CA . VAL A 1 103 ? -4.445 11.07 -2.939 1 98.88 103 VAL A CA 1
ATOM 796 C C . VAL A 1 103 ? -3.447 10.328 -3.82 1 98.88 103 VAL A C 1
ATOM 798 O O . VAL A 1 103 ? -3.707 9.195 -4.246 1 98.88 103 VAL A O 1
ATOM 801 N N . ASP A 1 104 ? -2.385 10.93 -4.125 1 98.62 104 ASP A N 1
ATOM 802 C CA . ASP A 1 104 ? -1.205 10.336 -4.742 1 98.62 104 ASP A CA 1
ATOM 803 C C . ASP A 1 104 ? -0.061 10.211 -3.73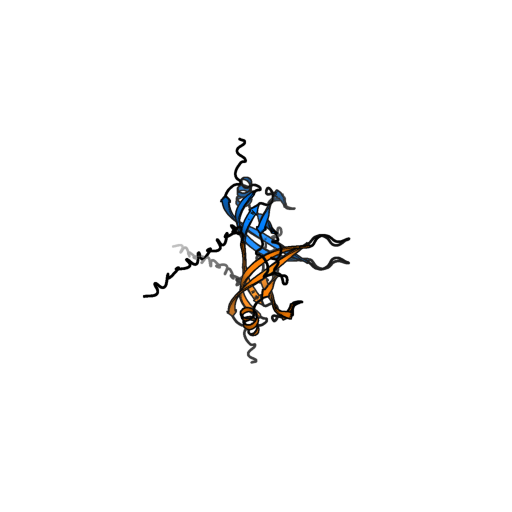6 1 98.62 104 ASP A C 1
ATOM 805 O O . ASP A 1 104 ? 0.228 11.156 -3 1 98.62 104 ASP A O 1
ATOM 809 N N . ALA A 1 105 ? 0.588 9.016 -3.711 1 98.44 105 ALA A N 1
ATOM 810 C CA . ALA A 1 105 ? 1.639 8.805 -2.717 1 98.44 105 ALA A CA 1
ATOM 811 C C . ALA A 1 105 ? 2.693 7.832 -3.23 1 98.44 105 ALA A C 1
ATOM 813 O O . ALA A 1 105 ? 2.43 7.047 -4.145 1 98.44 105 ALA A O 1
ATOM 814 N N . GLU A 1 106 ? 3.873 7.953 -2.758 1 97.19 106 GLU A N 1
ATOM 815 C CA . GLU A 1 106 ? 4.879 6.895 -2.764 1 97.19 106 GLU A CA 1
ATOM 816 C C . GLU A 1 106 ? 4.867 6.113 -1.453 1 97.19 106 GLU A C 1
ATOM 818 O O . GLU A 1 106 ? 4.375 6.605 -0.436 1 97.19 106 GLU A O 1
ATOM 823 N N . PHE A 1 107 ? 5.355 4.863 -1.517 1 96.69 107 PHE A N 1
ATOM 824 C CA . PHE A 1 107 ? 5.301 4.109 -0.269 1 96.69 107 PHE A CA 1
ATOM 825 C C . PHE A 1 107 ? 6.473 3.141 -0.17 1 96.69 107 PHE A C 1
ATOM 827 O O . PHE A 1 107 ? 7.125 2.844 -1.173 1 96.69 107 PHE A O 1
ATOM 834 N N . ARG A 1 108 ? 6.707 2.707 1.022 1 96.56 108 ARG A N 1
ATOM 835 C CA . ARG A 1 108 ? 7.668 1.651 1.318 1 96.56 108 ARG A CA 1
ATOM 836 C C . ARG A 1 108 ? 7.137 0.71 2.395 1 96.56 108 ARG A C 1
ATOM 838 O O . ARG A 1 108 ? 6.164 1.031 3.08 1 96.56 108 ARG A O 1
ATOM 845 N N . ILE A 1 109 ? 7.676 -0.456 2.449 1 97.69 109 ILE A N 1
ATOM 846 C CA . ILE A 1 109 ? 7.352 -1.435 3.48 1 97.69 109 ILE A CA 1
ATOM 847 C C . ILE A 1 109 ? 8.492 -1.51 4.496 1 97.69 109 ILE A C 1
ATOM 849 O O . ILE A 1 109 ? 9.648 -1.726 4.125 1 97.69 109 ILE A O 1
ATOM 853 N N . GLU A 1 110 ? 8.156 -1.252 5.73 1 94.88 110 GLU A N 1
ATOM 854 C CA . GLU A 1 110 ? 9.133 -1.383 6.805 1 94.88 110 GLU A CA 1
ATOM 855 C C . GLU A 1 110 ? 8.883 -2.645 7.625 1 94.88 110 GLU A C 1
ATOM 857 O O . GLU A 1 110 ? 7.777 -2.865 8.117 1 94.88 110 GLU A O 1
ATOM 862 N N . ARG A 1 111 ? 9.945 -3.383 7.742 1 94.31 111 ARG A N 1
ATOM 863 C CA . ARG A 1 111 ? 9.82 -4.617 8.516 1 94.31 111 ARG A CA 1
ATOM 864 C C . ARG A 1 111 ? 10.312 -4.418 9.945 1 94.31 111 ARG A C 1
ATOM 866 O O . ARG A 1 111 ? 11.43 -3.947 10.164 1 94.31 111 ARG A O 1
ATOM 873 N N . THR A 1 112 ? 9.461 -4.754 10.852 1 93.75 112 THR A N 1
ATOM 874 C CA . THR A 1 112 ? 9.844 -4.828 12.258 1 93.75 112 THR A CA 1
ATOM 875 C C . THR A 1 112 ? 10.094 -6.277 12.672 1 93.75 112 THR A C 1
ATOM 877 O O . THR A 1 112 ? 9.203 -7.125 12.547 1 93.75 112 THR A O 1
ATOM 880 N N . PRO A 1 113 ? 11.273 -6.516 13.141 1 94.19 113 PRO A N 1
ATOM 881 C CA . PRO A 1 113 ? 11.57 -7.898 13.523 1 94.19 113 PRO A CA 1
ATOM 882 C C . PRO A 1 113 ? 10.742 -8.367 14.719 1 94.19 113 PRO A C 1
ATOM 884 O O . PRO A 1 113 ? 10.242 -7.547 15.492 1 94.19 113 PRO A O 1
ATOM 887 N N . ALA A 1 114 ? 10.648 -9.688 14.805 1 92.75 114 ALA A N 1
ATOM 888 C CA . ALA A 1 114 ? 9.953 -10.273 15.945 1 92.75 114 ALA A CA 1
ATOM 889 C C . ALA A 1 114 ? 10.695 -10 17.25 1 92.75 114 ALA A C 1
ATOM 891 O O . ALA A 1 114 ? 11.922 -9.914 17.266 1 92.75 114 ALA A O 1
ATOM 892 N N . GLU A 1 115 ? 9.859 -9.766 18.25 1 90.31 115 GLU A N 1
ATOM 893 C CA . GLU A 1 115 ? 10.398 -9.555 19.594 1 90.31 115 GLU A CA 1
ATOM 894 C C . GLU A 1 115 ? 9.578 -10.312 20.641 1 90.31 115 GLU A C 1
ATOM 896 O O . GLU A 1 115 ? 8.43 -9.953 20.922 1 90.31 115 GLU A O 1
ATOM 901 N N . GLY A 1 116 ? 10.289 -11.32 21.25 1 88.75 116 GLY A N 1
ATOM 902 C CA . GLY A 1 116 ? 9.562 -12.117 22.219 1 88.75 116 GLY A CA 1
ATOM 903 C C . GLY A 1 116 ? 8.328 -12.781 21.641 1 88.75 116 GLY A C 1
ATOM 904 O O . GLY A 1 116 ? 8.414 -13.531 20.656 1 88.75 116 GLY A O 1
ATOM 905 N N . GLU A 1 117 ? 7.172 -12.406 22.281 1 87.06 117 GLU A N 1
ATOM 906 C CA . GLU A 1 117 ? 5.914 -12.984 21.828 1 87.06 117 GLU A CA 1
ATOM 907 C C . GLU A 1 117 ? 5.324 -12.188 20.672 1 87.06 117 GLU A C 1
ATOM 909 O O . GLU A 1 117 ? 4.344 -12.609 20.047 1 87.06 117 GLU A O 1
ATOM 914 N N . ILE A 1 118 ? 5.93 -11.078 20.328 1 87.69 118 ILE A N 1
ATOM 915 C CA . ILE A 1 118 ? 5.43 -10.219 19.25 1 87.69 118 ILE A CA 1
ATOM 916 C C . ILE A 1 118 ? 6.004 -10.672 17.922 1 87.69 118 ILE A C 1
ATOM 918 O O . ILE A 1 118 ? 7.219 -10.648 17.719 1 87.69 118 ILE A O 1
ATOM 922 N N . PRO A 1 119 ? 5.137 -11.062 17.031 1 89.62 119 PRO A N 1
ATOM 923 C CA . PRO A 1 119 ? 5.637 -11.523 15.734 1 89.62 119 PRO A CA 1
ATOM 924 C C . PRO A 1 119 ? 6.199 -10.391 14.883 1 89.62 119 PRO A C 1
ATOM 926 O O . PRO A 1 119 ? 5.914 -9.219 15.148 1 89.62 119 PRO A O 1
ATOM 929 N N . ALA A 1 120 ? 7.008 -10.789 13.898 1 92.88 120 ALA A N 1
ATOM 930 C CA . ALA A 1 120 ? 7.473 -9.805 12.922 1 92.88 120 ALA A CA 1
ATOM 931 C C . ALA A 1 120 ? 6.297 -9.18 12.18 1 92.88 120 ALA A C 1
ATOM 933 O O . ALA A 1 120 ? 5.281 -9.836 11.938 1 92.88 120 ALA A O 1
ATOM 934 N N . ARG A 1 121 ? 6.516 -7.855 11.891 1 93.06 121 ARG A N 1
ATOM 935 C CA . ARG A 1 121 ? 5.406 -7.164 11.242 1 93.06 121 ARG A CA 1
ATOM 936 C C . ARG A 1 121 ? 5.906 -6.234 10.141 1 93.06 121 ARG A C 1
ATOM 938 O O . ARG A 1 121 ? 6.926 -5.562 10.305 1 93.06 121 ARG A O 1
ATOM 945 N N . ASP A 1 122 ? 5.148 -6.301 9.016 1 95 122 ASP A N 1
ATOM 946 C CA . ASP A 1 122 ? 5.355 -5.324 7.945 1 95 122 ASP A CA 1
ATOM 947 C C . ASP A 1 122 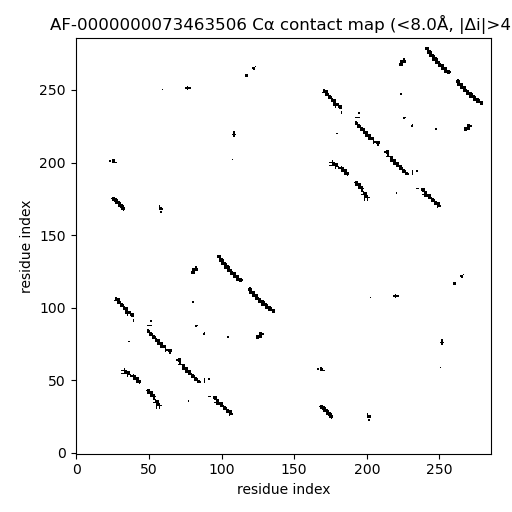? 4.449 -4.109 8.133 1 95 122 ASP A C 1
ATOM 949 O O . ASP A 1 122 ? 3.25 -4.254 8.375 1 95 122 ASP A O 1
ATOM 953 N N . THR A 1 123 ? 5.086 -2.963 8.031 1 96.06 123 THR A N 1
ATOM 954 C CA . THR A 1 123 ? 4.324 -1.723 8.133 1 96.06 123 THR A CA 1
ATOM 955 C C . THR A 1 123 ? 4.391 -0.937 6.824 1 96.06 123 THR A C 1
ATOM 957 O O . THR A 1 123 ? 5.469 -0.763 6.254 1 96.06 123 THR A O 1
ATOM 960 N N . LEU A 1 124 ? 3.217 -0.508 6.344 1 97.69 124 LEU A N 1
ATOM 961 C CA . LEU A 1 124 ? 3.137 0.354 5.168 1 97.69 124 LEU A CA 1
ATOM 962 C C . LEU A 1 124 ? 3.357 1.814 5.551 1 97.69 124 LEU A C 1
ATOM 964 O O . LEU A 1 124 ? 2.637 2.357 6.391 1 97.69 124 LEU A O 1
ATOM 968 N N . LEU A 1 125 ? 4.363 2.398 4.988 1 97.12 125 LEU A N 1
ATOM 969 C CA . LEU A 1 125 ? 4.59 3.832 5.137 1 97.12 125 LEU A CA 1
ATOM 970 C C . LEU A 1 125 ? 4.289 4.566 3.834 1 97.12 125 LEU A C 1
ATOM 972 O O . LEU A 1 125 ? 5.066 4.496 2.881 1 97.12 125 LEU A O 1
ATOM 976 N N . ALA A 1 126 ? 3.209 5.27 3.809 1 98.31 126 ALA A N 1
ATOM 977 C CA . ALA A 1 126 ? 2.77 5.988 2.615 1 98.31 126 ALA A CA 1
ATOM 978 C C . ALA A 1 126 ? 3.098 7.477 2.721 1 98.31 126 ALA A C 1
ATOM 980 O O . ALA A 1 126 ? 2.561 8.18 3.582 1 98.31 126 ALA A O 1
ATOM 981 N N . LEU A 1 127 ? 3.916 7.949 1.774 1 97.12 127 LEU A N 1
ATOM 982 C CA . LEU A 1 127 ? 4.348 9.344 1.744 1 97.12 127 LEU A CA 1
ATOM 983 C C . LEU A 1 127 ? 3.525 10.148 0.741 1 97.12 127 LEU A C 1
ATOM 985 O O . LEU A 1 127 ? 3.574 9.883 -0.462 1 97.12 127 LEU A O 1
ATOM 989 N N . HIS A 1 128 ? 2.922 11.133 1.237 1 97.88 128 HIS A N 1
ATOM 990 C CA . HIS A 1 128 ? 2.059 12.008 0.451 1 97.88 128 HIS A CA 1
ATOM 991 C C . HIS A 1 128 ? 2.857 12.773 -0.597 1 97.88 128 HIS A C 1
ATOM 993 O O . HIS A 1 128 ? 3.871 13.398 -0.276 1 97.88 128 HIS A O 1
ATOM 999 N N . ARG A 1 129 ? 2.258 12.695 -1.872 1 96.69 129 ARG A N 1
ATOM 1000 C CA . ARG A 1 129 ? 2.875 13.5 -2.922 1 96.69 129 ARG A CA 1
ATOM 1001 C C . ARG A 1 129 ? 1.896 14.531 -3.471 1 96.69 129 ARG A C 1
ATOM 1003 O O . ARG A 1 129 ? 2.309 15.578 -3.982 1 96.69 129 ARG A O 1
ATOM 1010 N N . GLY A 1 130 ? 0.598 14.211 -3.379 1 97.69 130 GLY A N 1
ATOM 1011 C CA . GLY A 1 130 ? -0.431 15.109 -3.869 1 97.69 130 GLY A CA 1
ATOM 1012 C C . GLY A 1 130 ? -1.825 14.734 -3.404 1 97.69 130 GLY A C 1
ATOM 1013 O O . GLY A 1 130 ? -2.07 13.586 -3.02 1 97.69 130 GLY A O 1
ATOM 1014 N N . ILE A 1 131 ? -2.682 15.75 -3.5 1 98.44 131 ILE A N 1
ATOM 1015 C CA . ILE A 1 131 ? -4.059 15.523 -3.08 1 98.44 131 ILE A CA 1
ATOM 1016 C C . ILE A 1 131 ? -4.996 16.438 -3.881 1 98.44 131 ILE A C 1
ATOM 1018 O O . ILE A 1 131 ? -4.684 17.594 -4.117 1 98.44 131 ILE A O 1
ATOM 1022 N N . GLN A 1 132 ? -6.051 15.875 -4.332 1 98.19 132 GLN A N 1
ATOM 1023 C CA . GLN A 1 132 ? -7.129 16.609 -4.988 1 98.19 132 GLN A CA 1
ATOM 1024 C C . GLN A 1 132 ? -8.438 16.469 -4.215 1 98.19 132 GLN A C 1
ATOM 1026 O O . GLN A 1 132 ? -8.914 15.359 -3.975 1 98.19 132 GLN A O 1
ATOM 1031 N N . VAL A 1 133 ? -8.953 17.562 -3.859 1 97.88 133 VAL A N 1
ATOM 1032 C CA . VAL A 1 133 ? -10.25 17.547 -3.195 1 97.88 133 VAL A CA 1
ATOM 1033 C C . VAL A 1 133 ? -11.367 17.438 -4.234 1 97.88 133 VAL A C 1
ATOM 1035 O O . VAL A 1 133 ? -11.461 18.266 -5.145 1 97.88 133 VAL A O 1
ATOM 1038 N N . ILE A 1 134 ? -12.141 16.422 -4.109 1 96.94 134 ILE A N 1
ATOM 1039 C CA . ILE A 1 134 ? -13.219 16.156 -5.055 1 96.94 134 ILE A CA 1
ATOM 1040 C C . ILE A 1 134 ? -14.5 16.844 -4.578 1 96.94 134 ILE A C 1
ATOM 1042 O O . ILE A 1 134 ? -15.227 17.438 -5.375 1 96.94 134 ILE A O 1
ATOM 1046 N N . SER A 1 135 ? -14.797 16.719 -3.271 1 95.56 135 SER A N 1
ATOM 1047 C CA . SER A 1 135 ? -15.969 17.391 -2.711 1 95.56 135 SER A CA 1
ATOM 1048 C C . SER A 1 135 ? -15.828 17.578 -1.205 1 95.56 135 SER A C 1
ATOM 1050 O O . SER A 1 135 ? -15.047 16.875 -0.555 1 95.56 135 SER A O 1
ATOM 1052 N N . LYS A 1 136 ? -16.578 18.609 -0.758 1 94.25 136 LYS A N 1
ATOM 1053 C CA . LYS A 1 136 ? -16.641 18.891 0.674 1 94.25 136 LYS A CA 1
ATOM 1054 C C . LYS A 1 136 ? -17.922 18.328 1.293 1 94.25 136 LYS A C 1
ATOM 1056 O O . LYS A 1 136 ? -18.922 18.141 0.597 1 94.25 136 LYS A O 1
ATOM 1061 N N . PRO A 1 137 ? -17.75 17.953 2.576 1 88.62 137 PRO A N 1
ATOM 1062 C CA . PRO A 1 137 ? -18.984 17.484 3.201 1 88.62 137 PRO A CA 1
ATOM 1063 C C . PRO A 1 137 ? -20.062 18.547 3.254 1 88.62 137 PRO A C 1
ATOM 1065 O O . PRO A 1 137 ? -19.766 19.75 3.359 1 88.62 137 PRO A O 1
ATOM 1068 N N . LYS A 1 138 ? -21.328 18.141 2.799 1 76.94 138 LYS A N 1
ATOM 1069 C CA . LYS A 1 138 ? -22.453 19.078 2.777 1 76.94 138 LYS A CA 1
ATOM 1070 C C . LYS A 1 138 ? -22.703 19.672 4.156 1 76.94 138 LYS A C 1
ATOM 1072 O O . LYS A 1 138 ? -22.719 18.953 5.16 1 76.94 138 LYS A O 1
ATOM 1077 N N . GLU A 1 139 ? -22.344 20.938 4.402 1 67.81 139 GLU A N 1
ATOM 1078 C CA . GLU A 1 139 ? -22.719 21.625 5.633 1 67.81 139 GLU A CA 1
ATOM 1079 C C . GLU A 1 139 ? -24.172 21.344 6 1 67.81 139 GLU A C 1
ATOM 1081 O O . GLU A 1 139 ? -25.031 21.188 5.121 1 67.81 139 GLU A O 1
ATOM 1086 N N . ALA A 1 140 ? -24.516 20.547 7.094 1 55.69 140 ALA A N 1
ATOM 1087 C CA . ALA A 1 140 ? -25.906 20.5 7.535 1 55.69 140 ALA A CA 1
ATOM 1088 C C . ALA A 1 140 ? -26.578 21.875 7.422 1 55.69 140 ALA A C 1
ATOM 1090 O O . ALA A 1 140 ? -26.109 22.844 8.031 1 55.69 140 ALA A O 1
ATOM 1091 N N . ILE A 1 141 ? -26.844 22.391 6.348 1 52.03 141 ILE A N 1
ATOM 1092 C CA . ILE A 1 141 ? -27.75 23.531 6.441 1 52.03 141 ILE A CA 1
ATOM 1093 C C . ILE A 1 141 ? -28.859 23.219 7.441 1 52.03 141 ILE A C 1
ATOM 1095 O O . ILE A 1 141 ? -29.594 22.25 7.289 1 52.03 141 ILE A O 1
ATOM 1099 N N . GLU A 1 142 ? -28.75 23.641 8.719 1 42.94 142 GLU A N 1
ATOM 1100 C CA . GLU A 1 142 ? -29.922 23.75 9.594 1 42.94 142 GLU A CA 1
ATOM 1101 C C . GLU A 1 142 ? -31.141 24.25 8.82 1 42.94 142 GLU A C 1
ATOM 1103 O O . GLU A 1 142 ? -31.094 25.281 8.164 1 42.94 142 GLU A O 1
ATOM 1108 N N . ALA A 1 143 ? -32.125 23.375 8.508 1 41.53 143 ALA A N 1
ATOM 1109 C CA . ALA A 1 143 ? -33.438 24 8.484 1 41.53 143 ALA A CA 1
ATOM 1110 C C . ALA A 1 143 ? -33.75 24.688 9.812 1 41.53 143 ALA A C 1
ATOM 1112 O O . ALA A 1 143 ? -33.344 24.203 10.875 1 41.53 143 ALA A O 1
ATOM 1113 N N . MET B 1 1 ? -66.562 -21.172 -37.969 1 34.53 1 MET B N 1
ATOM 1114 C CA . MET B 1 1 ? -65.688 -20.016 -38.062 1 34.53 1 MET B CA 1
ATOM 1115 C C . MET B 1 1 ? -65.188 -19.578 -36.688 1 34.53 1 MET B C 1
ATOM 1117 O O . MET B 1 1 ? -65.938 -18.906 -35.969 1 34.53 1 MET B O 1
ATOM 1121 N N . LEU B 1 2 ? -64.438 -20.531 -35.969 1 40.91 2 LEU B N 1
ATOM 1122 C CA . LEU B 1 2 ? -63.969 -20.391 -34.594 1 40.91 2 LEU B CA 1
ATOM 1123 C C . LEU B 1 2 ? -62.906 -19.297 -34.5 1 40.91 2 LEU B C 1
ATOM 1125 O O . LEU B 1 2 ? -61.938 -19.312 -35.25 1 40.91 2 LEU B O 1
ATOM 1129 N N . ALA B 1 3 ? -63.281 -18.031 -34.094 1 44.03 3 ALA B N 1
ATOM 1130 C CA . ALA B 1 3 ? -62.438 -16.844 -33.844 1 44.03 3 ALA B CA 1
ATOM 1131 C C . ALA B 1 3 ? -61.438 -17.094 -32.719 1 44.03 3 ALA B C 1
ATOM 1133 O O . ALA B 1 3 ? -61.844 -17.406 -31.609 1 44.03 3 ALA B O 1
ATOM 1134 N N . LEU B 1 4 ? -60.219 -17.609 -33.125 1 49.69 4 LEU B N 1
ATOM 1135 C CA . LEU B 1 4 ? -59.094 -17.734 -32.219 1 49.69 4 LEU B CA 1
ATOM 1136 C C . LEU B 1 4 ? -58.719 -16.391 -31.609 1 49.69 4 LEU B C 1
ATOM 1138 O O . LEU B 1 4 ? -58.438 -15.43 -32.312 1 49.69 4 LEU B O 1
ATOM 1142 N N . ASN B 1 5 ? -59.344 -16.047 -30.453 1 48.22 5 ASN B N 1
ATOM 1143 C CA . ASN B 1 5 ? -58.938 -14.883 -29.672 1 48.22 5 ASN B CA 1
ATOM 1144 C C . ASN B 1 5 ? -57.469 -14.961 -29.25 1 48.22 5 ASN B C 1
ATOM 1146 O O . ASN B 1 5 ? -57.062 -15.891 -28.562 1 48.22 5 ASN B O 1
ATOM 1150 N N . SER B 1 6 ? -56.562 -14.477 -30.141 1 50.12 6 SER B N 1
ATOM 1151 C CA . SER B 1 6 ? -55.125 -14.336 -29.859 1 50.12 6 SER B CA 1
ATOM 1152 C C . SER B 1 6 ? -54.906 -13.406 -28.672 1 50.12 6 SER B C 1
ATOM 1154 O O . SER B 1 6 ? -55.188 -12.211 -28.734 1 50.12 6 SER B O 1
ATOM 1156 N N . THR B 1 7 ? -55.219 -13.867 -27.453 1 49.34 7 THR B N 1
ATOM 1157 C CA . THR B 1 7 ? -54.812 -13.047 -26.328 1 49.34 7 THR B CA 1
ATOM 1158 C C . THR B 1 7 ? -53.281 -12.914 -26.281 1 49.34 7 THR B C 1
ATOM 1160 O O . THR B 1 7 ? -52.594 -13.922 -26.203 1 49.34 7 THR B O 1
ATOM 1163 N N . ARG B 1 8 ? -52.75 -11.883 -26.938 1 48.38 8 ARG B N 1
ATOM 1164 C CA . ARG B 1 8 ? -51.344 -11.508 -26.812 1 48.38 8 ARG B CA 1
ATOM 1165 C C . ARG B 1 8 ? -51 -11.219 -25.359 1 48.38 8 ARG B C 1
ATOM 1167 O O . ARG B 1 8 ? -51.562 -10.32 -24.734 1 48.38 8 ARG B O 1
ATOM 1174 N N . GLN B 1 9 ? -50.594 -12.266 -24.578 1 52.56 9 GLN B N 1
ATOM 1175 C CA . GLN B 1 9 ? -50 -12.047 -23.266 1 52.56 9 GLN B CA 1
ATOM 1176 C C . GLN B 1 9 ? -48.781 -11.102 -23.359 1 52.56 9 GLN B C 1
ATOM 1178 O O . GLN B 1 9 ? -47.875 -11.336 -24.141 1 52.56 9 GLN B O 1
ATOM 1183 N N . THR B 1 10 ? -49.031 -9.844 -23.172 1 49.03 10 THR B N 1
ATOM 1184 C CA . THR B 1 10 ? -47.969 -8.852 -23 1 49.03 10 THR B CA 1
ATOM 1185 C C . THR B 1 10 ? -47.031 -9.258 -21.875 1 49.03 10 THR B C 1
ATOM 1187 O O . THR B 1 10 ? -47.438 -9.484 -20.734 1 49.03 10 THR B O 1
ATOM 1190 N N . LEU B 1 11 ? -46 -10.07 -22.203 1 46.19 11 LEU B N 1
ATOM 1191 C CA . LEU B 1 11 ? -44.938 -10.32 -21.266 1 46.19 11 LEU B CA 1
ATOM 1192 C C . LEU B 1 11 ? -44.344 -9.008 -20.75 1 46.19 11 LEU B C 1
ATOM 1194 O O . LEU B 1 11 ? -43.781 -8.219 -21.531 1 46.19 11 LEU B O 1
ATOM 1198 N N . LEU B 1 12 ? -45 -8.367 -19.781 1 45.19 12 LEU B N 1
ATOM 1199 C CA . LEU B 1 12 ? -44.344 -7.262 -19.078 1 45.19 12 LEU B CA 1
ATOM 1200 C C . LEU B 1 12 ? -42.969 -7.688 -18.562 1 45.19 12 LEU B C 1
ATOM 1202 O O . LEU B 1 12 ? -42.875 -8.578 -17.703 1 45.19 12 LEU B O 1
ATOM 1206 N N . GLY B 1 13 ? -42.031 -7.844 -19.359 1 40.06 13 GLY B N 1
ATOM 1207 C CA . GLY B 1 13 ? -40.656 -8.023 -18.891 1 40.06 13 GLY B CA 1
ATOM 1208 C C . GLY B 1 13 ? -40.25 -7.012 -17.828 1 40.06 13 GLY B C 1
ATOM 1209 O O . GLY B 1 13 ? -40.188 -5.812 -18.109 1 40.06 13 GLY B O 1
ATOM 1210 N N . GLY B 1 14 ? -40.688 -7.234 -16.578 1 39.28 14 GLY B N 1
ATOM 1211 C CA . GLY B 1 14 ? -40.125 -6.398 -15.516 1 39.28 14 GLY B CA 1
ATOM 1212 C C . GLY B 1 14 ? -38.625 -6.211 -15.617 1 39.28 14 GLY B C 1
ATOM 1213 O O . GLY B 1 14 ? -37.875 -7.18 -15.539 1 39.28 14 GLY B O 1
ATOM 1214 N N . ALA B 1 15 ? -38.156 -5.312 -16.328 1 39.5 15 ALA B N 1
ATOM 1215 C CA . ALA B 1 15 ? -36.75 -4.902 -16.266 1 39.5 15 ALA B CA 1
ATOM 1216 C C . ALA B 1 15 ? -36.281 -4.75 -14.82 1 39.5 15 ALA B C 1
ATOM 1218 O O . ALA B 1 15 ? -36.906 -4.02 -14.039 1 39.5 15 ALA B O 1
ATOM 1219 N N . ARG B 1 16 ? -35.75 -5.762 -14.219 1 45 16 ARG B N 1
ATOM 1220 C CA . ARG B 1 16 ? -35.094 -5.566 -12.938 1 45 16 ARG B CA 1
ATOM 1221 C C . ARG B 1 16 ? -34.25 -4.281 -12.938 1 45 16 ARG B C 1
ATOM 1223 O O . ARG B 1 16 ? -33.438 -4.062 -13.828 1 45 16 ARG B O 1
ATOM 1230 N N . MET B 1 17 ? -34.844 -3.227 -12.469 1 36.09 17 MET B N 1
ATOM 1231 C CA . MET B 1 17 ? -34.062 -2.027 -12.172 1 36.09 17 MET B CA 1
ATOM 1232 C C . MET B 1 17 ? -32.812 -2.375 -11.359 1 36.09 17 MET B C 1
ATOM 1234 O O . MET B 1 17 ? -32.938 -2.844 -10.227 1 36.09 17 MET B O 1
ATOM 1238 N N . LEU B 1 18 ? -31.766 -2.955 -11.961 1 38.97 18 LEU B N 1
ATOM 1239 C CA . LEU B 1 18 ? -30.516 -2.99 -11.234 1 38.97 18 LEU B CA 1
ATOM 1240 C C . LEU B 1 18 ? -30.25 -1.667 -10.516 1 38.97 18 LEU B C 1
ATOM 1242 O O . LEU B 1 18 ? -30.141 -0.622 -11.156 1 38.97 18 LEU B O 1
ATOM 1246 N N . SER B 1 19 ? -31 -1.537 -9.477 1 36.62 19 SER B N 1
ATOM 1247 C CA . SER B 1 19 ? -30.594 -0.431 -8.617 1 36.62 19 SER B CA 1
ATOM 1248 C C . SER B 1 19 ? -29.078 -0.372 -8.492 1 36.62 19 SER B C 1
ATOM 1250 O O . SER B 1 19 ? -28.438 -1.341 -8.062 1 36.62 19 SER B O 1
ATOM 1252 N N . THR B 1 20 ? -28.453 0.091 -9.461 1 42.84 20 THR B N 1
ATOM 1253 C CA . THR B 1 20 ? -27.031 0.347 -9.328 1 42.84 20 THR B CA 1
ATOM 1254 C C . THR B 1 20 ? -26.719 1.029 -7.996 1 42.84 20 THR B C 1
ATOM 1256 O O . THR B 1 20 ? -27.188 2.143 -7.742 1 42.84 20 THR B O 1
ATOM 1259 N N . SER B 1 21 ? -27.047 0.307 -6.938 1 41.75 21 SER B N 1
ATOM 1260 C CA . SER B 1 21 ? -26.547 0.922 -5.715 1 41.75 21 SER B CA 1
ATOM 1261 C C . SER B 1 21 ? -25.266 1.716 -5.984 1 41.75 21 SER B C 1
ATOM 1263 O O . SER B 1 21 ? -24.422 1.29 -6.77 1 41.75 21 SER B O 1
ATOM 1265 N N . ALA B 1 22 ? -25.359 3 -5.93 1 43.56 22 ALA B N 1
ATOM 1266 C CA . ALA B 1 22 ? -24.266 3.953 -6.098 1 43.56 22 ALA B CA 1
ATOM 1267 C C . ALA B 1 22 ? -22.984 3.449 -5.418 1 43.56 22 ALA B C 1
ATOM 1269 O O . ALA B 1 22 ? -22.891 3.465 -4.191 1 43.56 22 ALA B O 1
ATOM 1270 N N . VAL B 1 23 ? -22.594 2.189 -5.664 1 49.72 23 VAL B N 1
ATOM 1271 C CA . VAL B 1 23 ? -21.344 1.636 -5.141 1 49.72 23 VAL B CA 1
ATOM 1272 C C . VAL B 1 23 ? -20.297 2.74 -5.023 1 49.72 23 VAL B C 1
ATOM 1274 O O . VAL B 1 23 ? -20.016 3.441 -6 1 49.72 23 VAL B O 1
ATOM 1277 N N . ARG B 1 24 ? -20.203 3.338 -3.885 1 58.78 24 ARG B N 1
ATOM 1278 C CA . ARG B 1 24 ? -19.203 4.363 -3.607 1 58.78 24 ARG B CA 1
ATOM 1279 C C . ARG B 1 24 ? -17.906 4.094 -4.375 1 58.78 24 ARG B C 1
ATOM 1281 O O . ARG B 1 24 ? -17.422 2.961 -4.406 1 58.78 24 ARG B O 1
ATOM 1288 N N . ASN B 1 25 ? -17.641 4.902 -5.414 1 82.25 25 ASN B N 1
ATOM 1289 C CA . ASN B 1 25 ? -16.547 4.953 -6.383 1 82.25 25 ASN B CA 1
ATOM 1290 C C . ASN B 1 25 ? -15.195 5.102 -5.695 1 82.25 25 ASN B C 1
ATOM 1292 O O . ASN B 1 25 ? -14.312 5.785 -6.211 1 82.25 25 ASN B O 1
ATOM 1296 N N . ASP B 1 26 ? -15.055 4.48 -4.406 1 94.25 26 ASP B N 1
ATOM 1297 C CA . ASP B 1 26 ? -13.734 4.508 -3.783 1 94.25 26 ASP B CA 1
ATOM 1298 C C . ASP B 1 26 ? -12.758 3.611 -4.535 1 94.25 26 ASP B C 1
ATOM 1300 O O . ASP B 1 26 ? -13.164 2.688 -5.238 1 94.25 26 ASP B O 1
ATOM 1304 N N . LEU B 1 27 ? -11.523 3.994 -4.43 1 94.88 27 LEU B N 1
ATOM 1305 C CA . LEU B 1 27 ? -10.523 3.125 -5.035 1 94.88 27 LEU B CA 1
ATOM 1306 C C . LEU B 1 27 ? -9.211 3.193 -4.262 1 94.88 27 LEU B C 1
ATOM 1308 O O . LEU B 1 27 ? -8.914 4.203 -3.623 1 94.88 27 LEU B O 1
ATOM 1312 N N . ALA B 1 28 ? -8.508 2.068 -4.238 1 98.25 28 ALA B N 1
ATOM 1313 C CA . ALA B 1 28 ? -7.137 1.934 -3.768 1 98.25 28 ALA B CA 1
ATOM 1314 C C . ALA B 1 28 ? -6.309 1.083 -4.727 1 98.25 28 ALA B C 1
ATOM 1316 O O . ALA B 1 28 ? -6.516 -0.129 -4.828 1 98.25 28 ALA B O 1
ATOM 1317 N N . ARG B 1 29 ? -5.375 1.756 -5.434 1 98.31 29 ARG B N 1
ATOM 1318 C CA . ARG B 1 29 ? -4.555 1.059 -6.422 1 98.31 29 ARG B CA 1
ATOM 1319 C C . ARG B 1 29 ? -3.078 1.4 -6.246 1 98.31 29 ARG B C 1
ATOM 1321 O O . ARG B 1 29 ? -2.738 2.439 -5.68 1 98.31 29 ARG B O 1
ATOM 1328 N N . MET B 1 30 ? -2.24 0.471 -6.719 1 98.81 30 MET B N 1
ATOM 1329 C CA . MET B 1 30 ? -0.805 0.708 -6.602 1 98.81 30 MET B CA 1
ATOM 1330 C C . MET B 1 30 ? -0.055 0.116 -7.789 1 98.81 30 MET B C 1
ATOM 1332 O O . MET B 1 30 ? -0.583 -0.744 -8.5 1 98.81 30 MET B O 1
ATOM 1336 N N . GLN B 1 31 ? 1.163 0.631 -7.957 1 98.81 31 GLN B N 1
ATOM 1337 C CA . GLN B 1 31 ? 2.133 0.119 -8.922 1 98.81 31 GLN B CA 1
ATOM 1338 C C . GLN B 1 31 ? 3.508 -0.045 -8.281 1 98.81 31 GLN B C 1
ATOM 1340 O O . GLN B 1 31 ? 3.953 0.818 -7.523 1 98.81 31 GLN B O 1
ATOM 1345 N N . VAL B 1 32 ? 4.074 -1.131 -8.578 1 98.69 32 VAL B N 1
ATOM 1346 C CA . VAL B 1 32 ? 5.402 -1.427 -8.047 1 98.69 32 VAL B CA 1
ATOM 1347 C C . VAL B 1 32 ? 6.312 -1.903 -9.18 1 98.69 32 VAL B C 1
ATOM 1349 O O . VAL B 1 32 ? 5.957 -2.812 -9.93 1 98.69 32 VAL B O 1
ATOM 1352 N N . LEU B 1 33 ? 7.418 -1.26 -9.336 1 98.5 33 LEU B N 1
ATOM 1353 C CA . LEU B 1 33 ? 8.477 -1.658 -10.266 1 98.5 33 LEU B CA 1
ATOM 1354 C C . LEU B 1 33 ? 9.711 -2.141 -9.508 1 98.5 33 LEU B C 1
ATOM 1356 O O . LEU B 1 33 ? 10.359 -1.359 -8.805 1 98.5 33 LEU B O 1
ATOM 1360 N N . GLY B 1 34 ? 9.969 -3.371 -9.609 1 98.31 34 GLY B N 1
ATOM 1361 C CA . GLY B 1 34 ? 11.078 -3.986 -8.906 1 98.31 34 GLY B CA 1
ATOM 1362 C C . GLY B 1 34 ? 11.414 -5.379 -9.406 1 98.31 34 GLY B C 1
ATOM 1363 O O . GLY B 1 34 ? 11.148 -5.703 -10.57 1 98.31 34 GLY B O 1
ATOM 1364 N N . ARG B 1 35 ? 12.125 -6.152 -8.547 1 98 35 ARG B N 1
ATOM 1365 C CA . ARG B 1 35 ? 12.531 -7.508 -8.914 1 98 35 ARG B CA 1
ATOM 1366 C C . ARG B 1 35 ? 11.891 -8.539 -7.996 1 98 35 ARG B C 1
ATOM 1368 O O . ARG B 1 35 ? 11.781 -8.32 -6.789 1 98 35 ARG B O 1
ATOM 1375 N N . LEU B 1 36 ? 11.57 -9.633 -8.625 1 98.56 36 LEU B N 1
ATOM 1376 C CA . LEU B 1 36 ? 11.07 -10.703 -7.77 1 98.56 36 LEU B CA 1
ATOM 1377 C C . LEU B 1 36 ? 12.141 -11.18 -6.797 1 98.56 36 LEU B C 1
ATOM 1379 O O . LEU B 1 36 ? 13.25 -11.523 -7.211 1 98.56 36 LEU B O 1
ATOM 1383 N N . ALA B 1 37 ? 11.734 -11.227 -5.555 1 98.31 37 ALA B N 1
ATOM 1384 C CA . ALA B 1 37 ? 12.672 -11.586 -4.492 1 98.31 37 ALA B CA 1
ATOM 1385 C C . ALA B 1 37 ? 12.844 -13.094 -4.395 1 98.31 37 ALA B C 1
ATOM 1387 O O . ALA B 1 37 ? 13.828 -13.578 -3.838 1 98.31 37 ALA B O 1
ATOM 1388 N N . ALA B 1 38 ? 11.898 -13.891 -4.781 1 98.44 38 ALA B N 1
ATOM 1389 C CA . ALA B 1 38 ? 11.859 -15.344 -4.797 1 98.44 38 ALA B CA 1
ATOM 1390 C C . ALA B 1 38 ? 10.922 -15.859 -5.883 1 98.44 38 ALA B C 1
ATOM 1392 O O . ALA B 1 38 ? 10.148 -15.086 -6.461 1 98.44 38 ALA B O 1
ATOM 1393 N N . ASP B 1 39 ? 11.047 -17.156 -6.18 1 98.44 39 ASP B N 1
ATOM 1394 C CA . ASP B 1 39 ? 10.07 -17.734 -7.098 1 98.44 39 ASP B CA 1
ATOM 1395 C C . ASP B 1 39 ? 8.656 -17.625 -6.539 1 98.44 39 ASP B C 1
ATOM 1397 O O . ASP B 1 39 ? 8.438 -17.812 -5.34 1 98.44 39 ASP B O 1
ATOM 1401 N N . PRO B 1 40 ? 7.66 -17.359 -7.422 1 98.62 40 PRO B N 1
ATOM 1402 C CA . PRO B 1 40 ? 6.277 -17.312 -6.949 1 98.62 40 PRO B CA 1
ATOM 1403 C C . PRO B 1 40 ? 5.832 -18.641 -6.312 1 98.62 40 PRO B C 1
ATOM 1405 O O . PRO B 1 40 ? 6.246 -19.703 -6.754 1 98.62 40 PRO B O 1
ATOM 1408 N N . GLU B 1 41 ? 4.965 -18.5 -5.32 1 98.44 41 GLU B N 1
ATOM 1409 C CA . GLU B 1 41 ? 4.488 -19.672 -4.586 1 98.44 41 GLU B CA 1
ATOM 1410 C C . GLU B 1 41 ? 3.031 -19.969 -4.926 1 98.44 41 GLU B C 1
ATOM 1412 O O . GLU B 1 41 ? 2.16 -19.109 -4.785 1 98.44 41 GLU B O 1
ATOM 1417 N N . LEU B 1 42 ? 2.82 -21.219 -5.387 1 97.44 42 LEU B N 1
ATOM 1418 C CA . LEU B 1 42 ? 1.453 -21.688 -5.594 1 97.44 42 LEU B CA 1
ATOM 1419 C C . LEU B 1 42 ? 0.825 -22.125 -4.277 1 97.44 42 LEU B C 1
ATOM 1421 O O . LEU B 1 42 ? 1.413 -22.922 -3.545 1 97.44 42 LEU B O 1
ATOM 1425 N N . LYS B 1 43 ? -0.302 -21.594 -3.982 1 97.19 43 LYS B N 1
ATOM 1426 C CA . LYS B 1 43 ? -1.039 -21.906 -2.762 1 97.19 43 LYS B CA 1
ATOM 1427 C C . LYS B 1 43 ? -2.48 -22.297 -3.076 1 97.19 43 LYS B C 1
ATOM 1429 O O . LYS B 1 43 ? -2.916 -22.219 -4.227 1 97.19 43 LYS B O 1
ATOM 1434 N N . THR B 1 44 ? -3.189 -22.828 -2.041 1 95.25 44 THR B N 1
ATOM 1435 C CA . THR B 1 44 ? -4.586 -23.219 -2.184 1 95.25 44 THR B CA 1
ATOM 1436 C C . THR B 1 44 ? -5.43 -22.641 -1.052 1 95.25 44 THR B C 1
ATOM 1438 O O . THR B 1 44 ? -5.02 -22.656 0.111 1 95.25 44 THR B O 1
ATOM 1441 N N . THR B 1 45 ? -6.539 -22.078 -1.433 1 92.81 45 THR B N 1
ATOM 1442 C CA . THR B 1 45 ? -7.449 -21.562 -0.42 1 92.81 45 THR B CA 1
ATOM 1443 C C . THR B 1 45 ? -8.141 -22.688 0.327 1 92.81 45 THR B C 1
ATOM 1445 O O . THR B 1 45 ? -8.008 -23.859 -0.046 1 92.81 45 THR B O 1
ATOM 1448 N N . LYS B 1 46 ? -8.844 -22.297 1.389 1 90.25 46 LYS B N 1
ATOM 1449 C CA . LYS B 1 46 ? -9.578 -23.281 2.174 1 90.25 46 LYS B CA 1
ATOM 1450 C C . LYS B 1 46 ? -10.625 -23.984 1.315 1 90.25 46 LYS B C 1
ATOM 1452 O O . LYS B 1 46 ? -10.93 -25.156 1.554 1 90.25 46 LYS B O 1
ATOM 1457 N N . ASN B 1 47 ? -11.156 -23.359 0.3 1 88.81 47 ASN B N 1
ATOM 1458 C CA . ASN B 1 47 ? -12.18 -23.938 -0.558 1 88.81 47 ASN B CA 1
ATOM 1459 C C . ASN B 1 47 ? -11.57 -24.672 -1.755 1 88.81 47 ASN B C 1
ATOM 1461 O O . ASN B 1 47 ? -12.273 -24.984 -2.715 1 88.81 47 ASN B O 1
ATOM 1465 N N . GLY B 1 48 ? -10.273 -24.734 -1.779 1 91.62 48 GLY B N 1
ATOM 1466 C CA . GLY B 1 48 ? -9.609 -25.562 -2.771 1 91.62 48 GLY B CA 1
ATOM 1467 C C . GLY B 1 48 ? -9.219 -24.797 -4.023 1 91.62 48 GLY B C 1
ATOM 1468 O O . GLY B 1 48 ? -8.844 -25.406 -5.035 1 91.62 48 GLY B O 1
ATOM 1469 N N . LYS B 1 49 ? -9.359 -23.562 -3.98 1 93 49 LYS B N 1
ATOM 1470 C CA . LYS B 1 49 ? -8.992 -22.781 -5.156 1 93 49 LYS B CA 1
ATOM 1471 C C . LYS B 1 49 ? -7.52 -22.375 -5.113 1 93 49 LYS B C 1
ATOM 1473 O O . LYS B 1 49 ? -7.023 -21.938 -4.074 1 93 49 LYS B O 1
ATOM 1478 N N . ASP B 1 50 ? -6.91 -22.516 -6.266 1 95.25 50 ASP B N 1
ATOM 1479 C CA . ASP B 1 50 ? -5.496 -22.172 -6.359 1 95.25 50 ASP B CA 1
ATOM 1480 C C . ASP B 1 50 ? -5.301 -20.656 -6.418 1 95.25 50 ASP B C 1
ATOM 1482 O O . ASP B 1 50 ? -6.098 -19.938 -7.031 1 95.25 50 ASP B O 1
ATOM 1486 N N . TYR B 1 51 ? -4.25 -20.172 -5.773 1 97.56 51 TYR B N 1
ATOM 1487 C CA . TYR B 1 51 ? -3.773 -18.812 -5.945 1 97.56 51 TYR B CA 1
ATOM 1488 C C . TYR B 1 51 ? -2.256 -18.734 -5.836 1 97.56 51 TYR B C 1
ATOM 1490 O O . TYR B 1 51 ? -1.606 -19.734 -5.484 1 97.56 51 TYR B O 1
ATOM 1498 N N . VAL B 1 52 ? -1.658 -17.609 -6.227 1 98.56 52 VAL B N 1
ATOM 1499 C CA . VAL B 1 52 ? -0.21 -17.438 -6.188 1 98.56 52 VAL B CA 1
ATOM 1500 C C . VAL B 1 52 ? 0.14 -16.25 -5.281 1 98.56 52 VAL B C 1
ATOM 1502 O O . VAL B 1 52 ? -0.538 -15.219 -5.305 1 98.56 52 VAL B O 1
ATOM 1505 N N . ARG B 1 53 ? 1.125 -16.453 -4.496 1 98.69 53 ARG B N 1
ATOM 1506 C CA . ARG B 1 53 ? 1.747 -15.375 -3.736 1 98.69 53 ARG B CA 1
ATOM 1507 C C . ARG B 1 53 ? 3.162 -15.094 -4.234 1 98.69 53 ARG B C 1
ATOM 1509 O O . ARG B 1 53 ? 3.943 -16.031 -4.449 1 98.69 53 ARG B O 1
ATOM 1516 N N . TYR B 1 54 ? 3.508 -13.844 -4.453 1 98.81 54 TYR B N 1
ATOM 1517 C CA . TYR B 1 54 ? 4.875 -13.508 -4.828 1 98.81 54 TYR B CA 1
ATOM 1518 C C . TYR B 1 54 ? 5.285 -12.164 -4.234 1 98.81 54 TYR B C 1
ATOM 1520 O O . TYR B 1 54 ? 4.438 -11.391 -3.781 1 98.81 54 TYR B O 1
ATOM 1528 N N . THR B 1 55 ? 6.57 -11.953 -4.172 1 98.88 55 THR B N 1
ATOM 1529 C CA . THR B 1 55 ? 7.117 -10.766 -3.525 1 98.88 55 THR B CA 1
ATOM 1530 C C . THR B 1 55 ? 8.039 -10.008 -4.473 1 98.88 55 THR B C 1
ATOM 1532 O O . THR B 1 55 ? 8.906 -10.609 -5.117 1 98.88 55 THR B O 1
ATOM 1535 N N . VAL B 1 56 ? 7.871 -8.75 -4.527 1 98.75 56 VAL B N 1
ATOM 1536 C CA . VAL B 1 56 ? 8.711 -7.875 -5.332 1 98.75 56 VAL B CA 1
ATOM 1537 C C . VAL B 1 56 ? 9.547 -6.973 -4.422 1 98.75 56 VAL B C 1
ATOM 1539 O O . VAL B 1 56 ? 9 -6.293 -3.549 1 98.75 56 VAL B O 1
ATOM 1542 N N . ALA B 1 57 ? 10.844 -7.004 -4.672 1 98.25 57 ALA B N 1
ATOM 1543 C CA . ALA B 1 57 ? 11.766 -6.156 -3.912 1 98.25 57 ALA B CA 1
ATOM 1544 C C . ALA B 1 57 ? 12.008 -4.832 -4.633 1 98.25 57 ALA B C 1
ATOM 1546 O O . ALA B 1 57 ? 12.219 -4.809 -5.848 1 98.25 57 ALA B O 1
ATOM 1547 N N . THR B 1 58 ? 11.953 -3.725 -3.918 1 97.38 58 THR B N 1
ATOM 1548 C CA . THR B 1 58 ? 12.328 -2.41 -4.426 1 97.38 58 THR B CA 1
ATOM 1549 C C . THR B 1 58 ? 13.328 -1.734 -3.494 1 97.38 58 THR B C 1
ATOM 1551 O O . THR B 1 58 ? 13.242 -1.884 -2.273 1 97.38 58 THR B O 1
ATOM 1554 N N . SER B 1 59 ? 14.258 -1.026 -4.098 1 94.06 59 SER B N 1
ATOM 1555 C CA . SER B 1 59 ? 15.133 -0.156 -3.314 1 94.06 59 SER B CA 1
ATOM 1556 C C . SER B 1 59 ? 14.438 1.157 -2.969 1 94.06 59 SER B C 1
ATOM 1558 O O . SER B 1 59 ? 13.875 1.816 -3.844 1 94.06 59 SER B O 1
ATOM 1560 N N . ASP B 1 60 ? 14.508 1.479 -1.694 1 89.5 60 ASP B N 1
ATOM 1561 C CA . ASP B 1 60 ? 13.844 2.705 -1.259 1 89.5 60 ASP B CA 1
ATOM 1562 C C . ASP B 1 60 ? 14.758 3.914 -1.425 1 89.5 60 ASP B C 1
ATOM 1564 O O . ASP B 1 60 ? 15.945 3.854 -1.083 1 89.5 60 ASP B O 1
ATOM 1568 N N . PRO B 1 61 ? 14.102 4.941 -2.006 1 77.19 61 PRO B N 1
ATOM 1569 C CA . PRO B 1 61 ? 14.93 6.145 -2.09 1 77.19 61 PRO B CA 1
ATOM 1570 C C . PRO B 1 61 ? 15.367 6.66 -0.718 1 77.19 61 PRO B C 1
ATOM 1572 O O . PRO B 1 61 ? 14.641 6.496 0.265 1 77.19 61 PRO B O 1
ATOM 1575 N N . PRO B 1 62 ? 16.594 7.066 -0.658 1 69.69 62 PRO B N 1
ATOM 1576 C CA . PRO B 1 62 ? 17.062 7.574 0.633 1 69.69 62 PRO B CA 1
ATOM 1577 C C . PRO B 1 62 ? 16.172 8.688 1.185 1 69.69 62 PRO B C 1
ATOM 1579 O O . PRO B 1 62 ? 15.633 9.492 0.417 1 69.69 62 PRO B O 1
ATOM 1582 N N . THR B 1 63 ? 15.734 8.469 2.455 1 62.91 63 THR B N 1
ATOM 1583 C CA . THR B 1 63 ? 14.984 9.516 3.143 1 62.91 63 THR B CA 1
ATOM 1584 C C . THR B 1 63 ? 15.898 10.656 3.564 1 62.91 63 THR B C 1
ATOM 1586 O O . THR B 1 63 ? 16.734 10.492 4.465 1 62.91 63 THR B O 1
ATOM 1589 N N . GLY B 1 64 ? 15.891 11.75 2.816 1 57.88 64 GLY B N 1
ATOM 1590 C CA . GLY B 1 64 ? 16.562 13 3.141 1 57.88 64 GLY B CA 1
ATOM 1591 C C . GLY B 1 64 ? 18.016 12.82 3.502 1 57.88 64 GLY B C 1
ATOM 1592 O O . GLY B 1 64 ? 18.516 11.695 3.559 1 57.88 64 GLY B O 1
ATOM 1593 N N . PRO B 1 65 ? 18.75 13.938 3.463 1 49.88 65 PRO B N 1
ATOM 1594 C CA . PRO B 1 65 ? 20.141 13.938 3.918 1 49.88 65 PRO B CA 1
ATOM 1595 C C . PRO B 1 65 ? 20.281 13.555 5.391 1 49.88 65 PRO B C 1
ATOM 1597 O O . PRO B 1 65 ? 19.406 13.867 6.199 1 49.88 65 PRO B O 1
ATOM 1600 N N . ALA B 1 66 ? 20.875 12.43 5.656 1 49.62 66 ALA B N 1
ATOM 1601 C CA . ALA B 1 66 ? 21.172 12.188 7.062 1 49.62 66 ALA B CA 1
ATOM 1602 C C . ALA B 1 66 ? 21.766 13.438 7.723 1 49.62 66 ALA B C 1
ATOM 1604 O O . ALA B 1 66 ? 22.328 14.297 7.047 1 49.62 66 ALA B O 1
ATOM 1605 N N . GLU B 1 67 ? 21.188 13.734 8.938 1 48.16 67 GLU B N 1
ATOM 1606 C CA . GLU B 1 67 ? 21.797 14.828 9.688 1 48.16 67 GLU B CA 1
ATOM 1607 C C . GLU B 1 67 ? 23.297 14.906 9.438 1 48.16 67 GLU B C 1
ATOM 1609 O O . GLU B 1 67 ? 23.875 16 9.406 1 48.16 67 GLU B O 1
ATOM 1614 N N . ASP B 1 68 ? 23.984 13.812 9.625 1 49.97 68 ASP B N 1
ATOM 1615 C CA . ASP B 1 68 ? 25.438 13.867 9.656 1 49.97 68 ASP B CA 1
ATOM 1616 C C . ASP B 1 68 ? 26.016 13.898 8.25 1 49.97 68 ASP B C 1
ATOM 1618 O O . ASP B 1 68 ? 27.234 13.828 8.078 1 49.97 68 ASP B O 1
ATOM 1622 N N . GLY B 1 69 ? 25.25 14.25 7.332 1 53.38 69 GLY B N 1
ATOM 1623 C CA . GLY B 1 69 ? 25.844 14.266 6.004 1 53.38 69 GLY B CA 1
ATOM 1624 C C . GLY B 1 69 ? 25.859 12.906 5.336 1 53.38 69 GLY B C 1
ATOM 1625 O O . GLY B 1 69 ? 26.266 12.773 4.18 1 53.38 69 GLY B O 1
ATOM 1626 N N . GLU B 1 70 ? 25.891 11.953 6.195 1 54.94 70 GLU B N 1
ATOM 1627 C CA . GLU B 1 70 ? 25.984 10.594 5.672 1 54.94 70 GLU B CA 1
ATOM 1628 C C . GLU B 1 70 ? 24.641 10.117 5.125 1 54.94 70 GLU B C 1
ATOM 1630 O O . GLU B 1 70 ? 23.594 10.461 5.66 1 54.94 70 GLU B O 1
ATOM 1635 N N . ARG B 1 71 ? 24.656 9.852 3.902 1 57.25 71 ARG B N 1
ATOM 1636 C CA . ARG B 1 71 ? 23.484 9.32 3.203 1 57.25 71 ARG B CA 1
ATOM 1637 C C . ARG B 1 71 ? 22.844 8.195 4 1 57.25 71 ARG B C 1
ATOM 1639 O O . ARG B 1 71 ? 23.531 7.281 4.469 1 57.25 71 ARG B O 1
ATOM 1646 N N . ALA B 1 72 ? 21.594 8.367 4.426 1 63.94 72 ALA B N 1
ATOM 1647 C CA . ALA B 1 72 ? 20.859 7.285 5.082 1 63.94 72 ALA B CA 1
ATOM 1648 C C . ALA B 1 72 ? 20.906 6.008 4.25 1 63.94 72 ALA B C 1
ATOM 1650 O O . ALA B 1 72 ? 20.922 6.062 3.018 1 63.94 72 ALA B O 1
ATOM 1651 N N . PRO B 1 73 ? 21.359 4.914 4.945 1 68.44 73 PRO B N 1
ATOM 1652 C CA . PRO B 1 73 ? 21.422 3.654 4.195 1 68.44 73 PRO B CA 1
ATOM 1653 C C . PRO B 1 73 ? 20.141 3.373 3.418 1 68.44 73 PRO B C 1
ATOM 1655 O O . PRO B 1 73 ? 19.047 3.752 3.857 1 68.44 73 PRO B O 1
ATOM 1658 N N . THR B 1 74 ? 20.344 2.971 2.17 1 80.19 74 THR B N 1
ATOM 1659 C CA . THR B 1 74 ? 19.234 2.533 1.336 1 80.19 74 THR B CA 1
ATOM 1660 C C . THR B 1 74 ? 18.578 1.288 1.922 1 80.19 74 THR B C 1
ATOM 1662 O O . THR B 1 74 ? 19.266 0.369 2.373 1 80.19 74 THR B O 1
ATOM 1665 N N . THR B 1 75 ? 17.312 1.356 2.129 1 89.31 75 THR B N 1
ATOM 1666 C CA . THR B 1 75 ? 16.562 0.202 2.607 1 89.31 75 THR B CA 1
ATOM 1667 C C . THR B 1 75 ? 15.82 -0.471 1.461 1 89.31 75 THR B C 1
ATOM 1669 O O . THR B 1 75 ? 15.773 0.058 0.349 1 89.31 75 THR B O 1
ATOM 1672 N N . THR B 1 76 ? 15.445 -1.732 1.683 1 95 76 THR B N 1
ATOM 1673 C CA . THR B 1 76 ? 14.703 -2.51 0.7 1 95 76 THR B CA 1
ATOM 1674 C C . THR B 1 76 ? 13.273 -2.758 1.18 1 95 76 THR B C 1
ATOM 1676 O O . THR B 1 76 ? 13.055 -3.109 2.34 1 95 76 THR B O 1
ATOM 1679 N N . SER B 1 77 ? 12.328 -2.482 0.306 1 97.69 77 SER B N 1
ATOM 1680 C CA . SER B 1 77 ? 10.938 -2.859 0.548 1 97.69 77 SER B CA 1
ATOM 1681 C C . SER B 1 77 ? 10.602 -4.184 -0.131 1 97.69 77 SER B C 1
ATOM 1683 O O . SER B 1 77 ? 10.969 -4.406 -1.286 1 97.69 77 SER B O 1
ATOM 1685 N N . TYR B 1 78 ? 9.852 -5.09 0.588 1 98.44 78 TYR B N 1
ATOM 1686 C CA . TYR B 1 78 ? 9.359 -6.352 0.048 1 98.44 78 TYR B CA 1
ATOM 1687 C C . TYR B 1 78 ? 7.84 -6.344 -0.066 1 98.44 78 TYR B C 1
ATOM 1689 O O . TYR B 1 78 ? 7.137 -6.492 0.936 1 98.44 78 TYR B O 1
ATOM 1697 N N . HIS B 1 79 ? 7.391 -6.199 -1.238 1 98.75 79 HIS B N 1
ATOM 1698 C CA . HIS B 1 79 ? 5.965 -6.07 -1.525 1 98.75 79 HIS B CA 1
ATOM 1699 C C . HIS B 1 79 ? 5.344 -7.422 -1.853 1 98.75 79 HIS B C 1
ATOM 1701 O O . HIS B 1 79 ? 5.703 -8.055 -2.852 1 98.75 79 HIS B O 1
ATOM 1707 N N . ARG B 1 80 ? 4.332 -7.77 -1.108 1 98.69 80 ARG B N 1
ATOM 1708 C CA . ARG B 1 80 ? 3.678 -9.055 -1.328 1 98.69 80 ARG B CA 1
ATOM 1709 C C . ARG B 1 80 ? 2.389 -8.883 -2.125 1 98.69 80 ARG B C 1
ATOM 1711 O O . ARG B 1 80 ? 1.568 -8.023 -1.81 1 98.69 80 ARG B O 1
ATOM 1718 N N . PHE B 1 81 ? 2.24 -9.734 -3.121 1 98.69 81 PHE B N 1
ATOM 1719 C CA . PHE B 1 81 ? 1.052 -9.703 -3.965 1 98.69 81 PHE B CA 1
ATOM 1720 C C . PHE B 1 81 ? 0.367 -11.062 -3.986 1 98.69 81 PHE B C 1
ATOM 1722 O O . PHE B 1 81 ? 1.024 -12.094 -3.85 1 98.69 81 PHE B O 1
ATOM 1729 N N . TYR B 1 82 ? -0.915 -11 -4.164 1 98.19 82 TYR B N 1
ATOM 1730 C CA . TYR B 1 82 ? -1.724 -12.211 -4.305 1 98.19 82 TYR B CA 1
ATOM 1731 C C . TYR B 1 82 ? -2.387 -12.258 -5.676 1 98.19 82 TYR B C 1
ATOM 1733 O O . TYR B 1 82 ? -2.977 -11.273 -6.125 1 98.19 82 TYR B O 1
ATOM 1741 N N . VAL B 1 83 ? -2.355 -13.359 -6.332 1 97.94 83 VAL B N 1
ATOM 1742 C CA . VAL B 1 83 ? -2.953 -13.578 -7.645 1 97.94 83 VAL B CA 1
ATOM 1743 C C . VAL B 1 83 ? -4.062 -14.625 -7.539 1 97.94 83 VAL B C 1
ATOM 1745 O O . VAL B 1 83 ? -3.814 -15.766 -7.152 1 97.94 83 VAL B O 1
ATOM 1748 N N . PHE B 1 84 ? -5.172 -14.148 -7.914 1 94.62 84 PHE B N 1
ATOM 1749 C CA . PHE B 1 84 ? -6.301 -15.07 -7.973 1 94.62 84 PHE B CA 1
ATOM 1750 C C . PHE B 1 84 ? -6.793 -15.234 -9.406 1 94.62 84 PHE B C 1
ATOM 1752 O O . PHE B 1 84 ? -6.445 -14.438 -10.281 1 94.62 84 PHE B O 1
ATOM 1759 N N . GLY B 1 85 ? -7.582 -16.297 -9.656 1 93.19 85 GLY B N 1
ATOM 1760 C CA . GLY B 1 85 ? -8.094 -16.562 -10.992 1 93.19 85 GLY B CA 1
ATOM 1761 C C . GLY B 1 85 ? -7.168 -17.422 -11.828 1 93.19 85 GLY B C 1
ATOM 1762 O O . GLY B 1 85 ? -5.945 -17.266 -11.758 1 93.19 85 GLY B O 1
ATOM 1763 N N . GLU B 1 86 ? -7.688 -18.203 -12.656 1 93.5 86 GLU B N 1
ATOM 1764 C CA . GLU B 1 86 ? -6.934 -19.188 -13.422 1 93.5 86 GLU B CA 1
ATOM 1765 C C . GLU B 1 86 ? -5.945 -18.516 -14.367 1 93.5 86 GLU B C 1
ATOM 1767 O O . GLU B 1 86 ? -4.789 -18.938 -14.469 1 93.5 86 GLU B O 1
ATOM 1772 N N . ARG B 1 87 ? -6.375 -17.531 -15.047 1 94.38 87 ARG B N 1
ATOM 1773 C CA . ARG B 1 87 ? -5.523 -16.859 -16.016 1 94.38 87 ARG B CA 1
ATOM 1774 C C . ARG B 1 87 ? -4.309 -16.219 -15.344 1 94.38 87 ARG B C 1
ATOM 1776 O O . ARG B 1 87 ? -3.189 -16.328 -15.852 1 94.38 87 ARG B O 1
ATOM 1783 N N . GLY B 1 88 ? -4.586 -15.531 -14.211 1 95.25 88 GLY B N 1
ATOM 1784 C CA . GLY B 1 88 ? -3.494 -14.922 -13.461 1 95.25 88 GLY B CA 1
ATOM 1785 C C . GLY B 1 88 ? -2.512 -15.93 -12.906 1 95.25 88 GLY B C 1
ATOM 1786 O O . GLY B 1 88 ? -1.297 -15.734 -12.992 1 95.25 88 GLY B O 1
ATOM 1787 N N . VAL B 1 89 ? -3.041 -16.938 -12.375 1 96.25 89 VAL B N 1
ATOM 1788 C CA . VAL B 1 89 ? -2.215 -17.984 -11.797 1 96.25 89 VAL B CA 1
ATOM 1789 C C . VAL B 1 89 ? -1.331 -18.609 -12.883 1 96.25 89 VAL B C 1
ATOM 1791 O O . VAL B 1 89 ? -0.133 -18.812 -12.672 1 96.25 89 VAL B O 1
ATOM 1794 N N . ASP B 1 90 ? -1.832 -18.922 -14.023 1 95.94 90 ASP B N 1
ATOM 1795 C CA . ASP B 1 90 ? -1.086 -19.516 -15.133 1 95.94 90 ASP B CA 1
ATOM 1796 C C . ASP B 1 90 ? 0.046 -18.594 -15.586 1 95.94 90 ASP B C 1
ATOM 1798 O O . ASP B 1 90 ? 1.138 -19.062 -15.914 1 95.94 90 ASP B O 1
ATOM 1802 N N . ARG B 1 91 ? -0.212 -17.344 -15.633 1 95.69 91 ARG B N 1
ATOM 1803 C CA . ARG B 1 91 ? 0.784 -16.375 -16.062 1 95.69 91 ARG B CA 1
ATOM 1804 C C . ARG B 1 91 ? 1.997 -16.375 -15.141 1 95.69 91 ARG B C 1
ATOM 1806 O O . ARG B 1 91 ? 3.121 -16.125 -15.586 1 95.69 91 ARG B O 1
ATOM 1813 N N . MET B 1 92 ? 1.748 -16.625 -13.922 1 97.44 92 MET B N 1
ATOM 1814 C CA . MET B 1 92 ? 2.816 -16.531 -12.938 1 97.44 92 MET B CA 1
ATOM 1815 C C . MET B 1 92 ? 3.752 -17.734 -13.023 1 97.44 92 MET B C 1
ATOM 1817 O O . MET B 1 92 ? 4.871 -17.688 -12.508 1 97.44 92 MET B O 1
ATOM 1821 N N . LYS B 1 93 ? 3.4 -18.75 -13.719 1 95.25 93 LYS B N 1
ATOM 1822 C CA . LYS B 1 93 ? 4.199 -19.969 -13.836 1 95.25 93 LYS B CA 1
ATOM 1823 C C . LYS B 1 93 ? 5.488 -19.703 -14.609 1 95.25 93 LYS B C 1
ATOM 1825 O O . LYS B 1 93 ? 6.48 -20.422 -14.43 1 95.25 93 LYS B O 1
ATOM 1830 N N . ASN B 1 94 ? 5.508 -18.703 -15.391 1 94.19 94 ASN B N 1
ATOM 1831 C CA . ASN B 1 94 ? 6.648 -18.438 -16.266 1 94.19 94 ASN B CA 1
ATOM 1832 C C . ASN B 1 94 ? 7.531 -17.328 -15.703 1 94.19 94 ASN B C 1
ATOM 1834 O O . ASN B 1 94 ? 8.461 -16.875 -16.359 1 94.19 94 ASN B O 1
ATOM 1838 N N . ILE B 1 95 ? 7.199 -16.828 -14.609 1 97.19 95 ILE B N 1
ATOM 1839 C CA . ILE B 1 95 ? 7.973 -15.773 -13.969 1 97.19 95 ILE B CA 1
ATOM 1840 C C . ILE B 1 95 ? 8.766 -16.344 -12.805 1 97.19 95 ILE B C 1
ATOM 1842 O O . ILE B 1 95 ? 8.25 -17.141 -12.016 1 97.19 95 ILE B O 1
ATOM 1846 N N . LYS B 1 96 ? 10.047 -15.883 -12.688 1 97.25 96 LYS B N 1
ATOM 1847 C CA . LYS B 1 96 ? 10.938 -16.469 -11.688 1 97.25 96 LYS B CA 1
ATOM 1848 C C . LYS B 1 96 ? 11.648 -15.383 -10.883 1 97.25 96 LYS B C 1
ATOM 1850 O O . LYS B 1 96 ? 11.594 -14.203 -11.234 1 97.25 96 LYS B O 1
ATOM 1855 N N . LYS B 1 97 ? 12.297 -15.922 -9.812 1 97.94 97 LYS B N 1
ATOM 1856 C CA . LYS B 1 97 ? 13.141 -15.039 -9.023 1 97.94 97 LYS B CA 1
ATOM 1857 C C . LYS B 1 97 ? 14.078 -14.219 -9.914 1 97.94 97 LYS B C 1
ATOM 1859 O O . LYS B 1 97 ? 14.648 -14.75 -10.867 1 97.94 97 LYS B O 1
ATOM 1864 N N . GLY B 1 98 ? 14.195 -12.984 -9.578 1 97.5 98 GLY B N 1
ATOM 1865 C CA . GLY B 1 98 ? 15.164 -12.148 -10.281 1 97.5 98 GLY B CA 1
ATOM 1866 C C . GLY B 1 98 ? 14.57 -11.406 -11.461 1 97.5 98 GLY B C 1
ATOM 1867 O O . GLY B 1 98 ? 15.18 -10.477 -11.984 1 97.5 98 GLY B O 1
ATOM 1868 N N . TYR B 1 99 ? 13.43 -11.789 -11.961 1 97.81 99 TYR B N 1
ATOM 1869 C CA . TYR B 1 99 ? 12.766 -11.055 -13.023 1 97.81 99 TYR B CA 1
ATOM 1870 C C . TYR B 1 99 ? 12.477 -9.625 -12.594 1 97.81 99 TYR B C 1
ATOM 1872 O O . TYR B 1 99 ? 12.023 -9.383 -11.469 1 97.81 99 TYR B O 1
ATOM 1880 N N . ARG B 1 100 ? 12.781 -8.672 -13.477 1 97.75 100 ARG B N 1
ATOM 1881 C CA . ARG B 1 100 ? 12.312 -7.297 -13.289 1 97.75 100 ARG B CA 1
ATOM 1882 C C . ARG B 1 100 ? 10.891 -7.129 -13.812 1 97.75 100 ARG B C 1
ATOM 1884 O O . ARG B 1 100 ? 10.602 -7.469 -14.961 1 97.75 100 ARG B O 1
ATOM 1891 N N . VAL B 1 101 ? 10.016 -6.555 -12.953 1 98.56 101 VAL B N 1
ATOM 1892 C CA . VAL B 1 101 ? 8.609 -6.547 -13.336 1 98.56 101 VAL B CA 1
ATOM 1893 C C . VAL B 1 101 ? 7.969 -5.223 -12.922 1 98.56 101 VAL B C 1
ATOM 1895 O O . VAL B 1 101 ? 8.445 -4.559 -11.992 1 98.56 101 VAL B O 1
ATOM 1898 N N . LEU B 1 102 ? 6.949 -4.781 -13.648 1 98.75 102 LEU B N 1
ATOM 1899 C CA . LEU B 1 102 ? 5.984 -3.758 -13.258 1 98.75 102 LEU B CA 1
ATOM 1900 C C . LEU B 1 102 ? 4.641 -4.387 -12.906 1 98.75 102 LEU B C 1
ATOM 1902 O O . LEU B 1 102 ? 4.004 -5.023 -13.75 1 98.75 102 LEU B O 1
ATOM 1906 N N . VAL B 1 103 ? 4.227 -4.207 -11.672 1 98.88 103 VAL B N 1
ATOM 1907 C CA . VAL B 1 103 ? 3.006 -4.84 -11.18 1 98.88 103 VAL B CA 1
ATOM 1908 C C . VAL B 1 103 ? 1.926 -3.779 -10.969 1 98.88 103 VAL B C 1
ATOM 1910 O O . VAL B 1 103 ? 2.201 -2.697 -10.445 1 98.88 103 VAL B O 1
ATOM 1913 N N . ASP B 1 104 ? 0.779 -4.043 -11.398 1 98.62 104 ASP B N 1
ATOM 1914 C CA . ASP B 1 104 ? -0.438 -3.297 -11.102 1 98.62 104 ASP B CA 1
ATOM 1915 C C . ASP B 1 104 ? -1.34 -4.078 -10.148 1 98.62 104 ASP B C 1
ATOM 1917 O O . ASP B 1 104 ? -1.566 -5.273 -10.336 1 98.62 104 ASP B O 1
ATOM 1921 N N . ALA B 1 105 ? -1.857 -3.373 -9.102 1 98.5 105 ALA B N 1
ATOM 1922 C CA . ALA B 1 105 ? -2.658 -4.078 -8.102 1 98.5 105 ALA B CA 1
ATOM 1923 C C . ALA B 1 105 ? -3.695 -3.152 -7.477 1 98.5 105 ALA B C 1
ATOM 1925 O O . ALA B 1 105 ? -3.551 -1.929 -7.52 1 98.5 105 ALA B O 1
ATOM 1926 N N . GLU B 1 106 ? -4.758 -3.703 -7.031 1 97.31 106 GLU B N 1
ATOM 1927 C CA . GLU B 1 106 ? -5.637 -3.096 -6.035 1 97.31 106 GLU B CA 1
ATOM 1928 C C . GLU B 1 106 ? -5.281 -3.561 -4.625 1 97.31 106 GLU B C 1
ATOM 1930 O O . GLU B 1 106 ? -4.637 -4.598 -4.453 1 97.31 106 GLU B O 1
ATOM 1935 N N . PHE B 1 107 ? -5.652 -2.744 -3.631 1 96.75 107 PHE B N 1
ATOM 1936 C CA . PHE B 1 107 ? -5.273 -3.176 -2.291 1 96.75 107 PHE B CA 1
ATOM 1937 C C . PHE B 1 107 ? -6.309 -2.725 -1.266 1 96.75 107 PHE B C 1
ATOM 1939 O O . PHE B 1 107 ? -7.117 -1.835 -1.542 1 96.75 107 PHE B O 1
ATOM 1946 N N . ARG B 1 108 ? -6.266 -3.355 -0.128 1 96.69 108 ARG B N 1
ATOM 1947 C CA . ARG B 1 108 ? -7.043 -2.975 1.045 1 96.69 108 ARG B CA 1
ATOM 1948 C C . ARG B 1 108 ? -6.219 -3.119 2.32 1 96.69 108 ARG B C 1
ATOM 1950 O O . ARG B 1 108 ? -5.16 -3.752 2.312 1 96.69 108 ARG B O 1
ATOM 1957 N N . ILE B 1 109 ? -6.625 -2.453 3.328 1 97.75 109 ILE B N 1
ATOM 1958 C CA . ILE B 1 109 ? -6.012 -2.561 4.648 1 97.75 109 ILE B CA 1
ATOM 1959 C C . ILE B 1 109 ? -6.902 -3.385 5.57 1 97.75 109 ILE B C 1
ATOM 1961 O O . ILE B 1 109 ? -8.086 -3.078 5.734 1 97.75 109 ILE B O 1
ATOM 1965 N N . GLU B 1 110 ? -6.344 -4.449 6.086 1 94.94 110 GLU B N 1
ATOM 1966 C CA . GLU B 1 110 ? -7.062 -5.266 7.062 1 94.94 110 GLU B CA 1
ATOM 1967 C C . GLU B 1 110 ? -6.535 -5.031 8.477 1 94.94 110 GLU B C 1
ATOM 1969 O O . GLU B 1 110 ? -5.332 -5.145 8.719 1 94.94 110 GLU B O 1
ATOM 1974 N N . ARG B 1 111 ? -7.488 -4.73 9.312 1 94.31 111 ARG B N 1
ATOM 1975 C CA . ARG B 1 111 ? -7.09 -4.488 10.695 1 94.31 111 ARG B CA 1
ATOM 1976 C C . ARG B 1 111 ? -7.297 -5.73 11.555 1 94.31 111 ARG B C 1
ATOM 1978 O O . ARG B 1 111 ? -8.391 -6.305 11.57 1 94.31 111 ARG B O 1
ATOM 1985 N N . THR B 1 112 ? -6.258 -6.125 12.203 1 93.81 112 THR B N 1
ATOM 1986 C CA . THR B 1 112 ? -6.336 -7.164 13.219 1 93.81 112 THR B CA 1
ATOM 1987 C C . THR B 1 112 ? -6.359 -6.551 14.617 1 93.81 112 THR B C 1
ATOM 1989 O O . THR B 1 112 ? -5.441 -5.82 14.992 1 93.81 112 THR B O 1
ATOM 1992 N N . PRO B 1 113 ? -7.395 -6.852 15.344 1 94.19 113 PRO B N 1
ATOM 1993 C CA . PRO B 1 113 ? -7.477 -6.254 16.672 1 94.19 113 PRO B CA 1
ATOM 1994 C C . PRO B 1 113 ? -6.383 -6.758 17.625 1 94.19 113 PRO B C 1
ATOM 1996 O O . PRO B 1 113 ? -5.812 -7.828 17.391 1 94.19 113 PRO B O 1
ATOM 1999 N N . ALA B 1 114 ? -6.148 -5.945 18.641 1 92.88 114 ALA B N 1
ATOM 2000 C CA . ALA B 1 114 ? -5.176 -6.34 19.656 1 92.88 114 ALA B CA 1
ATOM 2001 C C . ALA B 1 114 ? -5.66 -7.562 20.438 1 92.88 114 ALA B C 1
ATOM 2003 O O . ALA B 1 114 ? -6.863 -7.746 20.625 1 92.88 114 ALA B O 1
ATOM 2004 N N . GLU B 1 115 ? -4.672 -8.391 20.719 1 90.38 115 GLU B N 1
ATOM 2005 C CA . GLU B 1 115 ? -4.941 -9.578 21.516 1 90.38 115 GLU B CA 1
ATOM 2006 C C . GLU B 1 115 ? -3.863 -9.789 22.578 1 90.38 115 GLU B C 1
ATOM 2008 O O . GLU B 1 115 ? -2.719 -10.109 22.25 1 90.38 115 GLU B O 1
ATOM 2013 N N . GLY B 1 116 ? -4.332 -9.648 23.859 1 88.81 116 GLY B N 1
ATOM 2014 C CA . GLY B 1 116 ? -3.348 -9.781 24.922 1 88.81 116 GLY B CA 1
ATOM 2015 C C . GLY B 1 116 ? -2.203 -8.797 24.812 1 88.81 116 GLY B C 1
ATOM 2016 O O . GLY B 1 116 ? -2.424 -7.582 24.766 1 88.81 116 GLY B O 1
ATOM 2017 N N . GLU B 1 117 ? -0.987 -9.414 24.703 1 86.94 117 GLU B N 1
ATOM 2018 C CA . GLU B 1 117 ? 0.201 -8.57 24.594 1 86.94 117 GLU B CA 1
ATOM 2019 C C . GLU B 1 117 ? 0.465 -8.164 23.141 1 86.94 117 GLU B C 1
ATOM 2021 O O . GLU B 1 117 ? 1.337 -7.34 22.875 1 86.94 117 GLU B O 1
ATOM 2026 N N . ILE B 1 118 ? -0.299 -8.703 22.219 1 88 118 ILE B N 1
ATOM 2027 C CA . ILE B 1 118 ? -0.103 -8.422 20.797 1 88 118 ILE B CA 1
ATOM 2028 C C . ILE B 1 118 ? -0.895 -7.176 20.406 1 88 118 ILE B C 1
ATOM 2030 O O . ILE B 1 118 ? -2.125 -7.156 20.5 1 88 118 ILE B O 1
ATOM 2034 N N . PRO B 1 119 ? -0.19 -6.172 19.953 1 89.81 119 PRO B N 1
ATOM 2035 C CA . PRO B 1 119 ? -0.903 -4.949 19.578 1 89.81 119 PRO B CA 1
ATOM 2036 C C . PRO B 1 119 ? -1.729 -5.117 18.312 1 89.81 119 PRO B C 1
ATOM 2038 O O . PRO B 1 119 ? -1.502 -6.055 17.531 1 89.81 119 PRO B O 1
ATOM 2041 N N . ALA B 1 120 ? -2.688 -4.203 18.156 1 92.94 120 ALA B N 1
ATOM 2042 C CA . ALA B 1 120 ? -3.428 -4.164 16.891 1 92.94 120 ALA B CA 1
ATOM 2043 C C . ALA B 1 120 ? -2.494 -3.912 15.711 1 92.94 120 ALA B C 1
ATOM 2045 O O . ALA B 1 120 ? -1.498 -3.197 15.844 1 92.94 120 ALA B O 1
ATOM 2046 N N . ARG B 1 121 ? -2.893 -4.574 14.578 1 93.12 121 ARG B N 1
ATOM 2047 C CA . ARG B 1 121 ? -2.004 -4.445 13.43 1 93.12 121 ARG B CA 1
ATOM 2048 C C . ARG B 1 121 ? -2.799 -4.273 12.141 1 93.12 121 ARG B C 1
ATOM 2050 O O . ARG B 1 121 ? -3.824 -4.934 11.945 1 93.12 121 ARG B O 1
ATOM 2057 N N . ASP B 1 122 ? -2.285 -3.312 11.328 1 95 122 ASP B N 1
ATOM 2058 C CA . ASP B 1 122 ? -2.793 -3.17 9.969 1 95 122 ASP B CA 1
ATOM 2059 C C . ASP B 1 122 ? -1.984 -4.02 8.992 1 95 122 ASP B C 1
ATOM 2061 O O . ASP B 1 122 ? -0.752 -3.996 9.016 1 95 122 ASP B O 1
ATOM 2065 N N . THR B 1 123 ? -2.73 -4.758 8.188 1 96.06 123 THR B N 1
ATOM 2066 C CA . THR B 1 123 ? -2.082 -5.574 7.172 1 96.06 123 THR B CA 1
ATOM 2067 C C . THR B 1 123 ? -2.486 -5.113 5.773 1 96.06 123 THR B C 1
ATOM 2069 O O . THR B 1 123 ? -3.67 -4.902 5.5 1 96.06 123 THR B O 1
ATOM 2072 N N . LEU B 1 124 ? -1.483 -4.91 4.906 1 97.75 124 LEU B N 1
ATOM 2073 C CA . LEU B 1 124 ? -1.728 -4.586 3.506 1 97.75 124 LEU B CA 1
ATOM 2074 C C . LEU B 1 124 ? -1.998 -5.848 2.693 1 97.75 124 LEU B C 1
ATOM 2076 O O . LEU B 1 124 ? -1.17 -6.762 2.664 1 97.75 124 LEU B O 1
ATOM 2080 N N . LEU B 1 125 ? -3.146 -5.91 2.115 1 97.19 125 LEU B N 1
ATOM 2081 C CA . LEU B 1 125 ? -3.471 -6.98 1.181 1 97.19 125 LEU B CA 1
ATOM 2082 C C . LEU B 1 125 ? -3.506 -6.457 -0.252 1 97.19 125 LEU B C 1
ATOM 2084 O O . LEU B 1 125 ? -4.449 -5.766 -0.641 1 97.19 125 LEU B O 1
ATOM 2088 N N . ALA B 1 126 ? -2.523 -6.793 -1.012 1 98.38 126 ALA B N 1
ATOM 2089 C CA . ALA B 1 126 ? -2.404 -6.332 -2.393 1 98.38 126 ALA B CA 1
ATOM 2090 C C . ALA B 1 126 ? -2.844 -7.418 -3.373 1 98.38 126 ALA B C 1
ATOM 2092 O O . ALA B 1 126 ? -2.215 -8.477 -3.463 1 98.38 126 ALA B O 1
ATOM 2093 N N . LEU B 1 127 ? -3.869 -7.094 -4.152 1 97.19 127 LEU B N 1
ATOM 2094 C CA . LEU B 1 127 ? -4.434 -8.023 -5.121 1 97.19 127 LEU B CA 1
ATOM 2095 C C . LEU B 1 127 ? -3.918 -7.727 -6.523 1 97.19 127 LEU B C 1
ATOM 2097 O O . LEU B 1 127 ? -4.195 -6.66 -7.078 1 97.19 127 LEU B O 1
ATOM 2101 N N . HIS B 1 128 ? -3.322 -8.688 -7.082 1 97.94 128 HIS B N 1
ATOM 2102 C CA . HIS B 1 128 ? -2.725 -8.594 -8.406 1 97.94 128 HIS B CA 1
ATOM 2103 C C . HIS B 1 128 ? -3.791 -8.391 -9.477 1 97.94 128 HIS B C 1
ATOM 2105 O O . HIS B 1 128 ? -4.77 -9.141 -9.539 1 97.94 128 HIS B O 1
ATOM 2111 N N . ARG B 1 129 ? -3.463 -7.32 -10.352 1 96.69 129 ARG B N 1
ATOM 2112 C CA . ARG B 1 129 ? -4.359 -7.121 -11.484 1 96.69 129 ARG B CA 1
ATOM 2113 C C . ARG B 1 129 ? -3.615 -7.293 -12.805 1 96.69 129 ARG B C 1
ATOM 2115 O O . ARG B 1 129 ? -4.219 -7.629 -13.828 1 96.69 129 ARG B O 1
ATOM 2122 N N . GLY B 1 130 ? -2.301 -7.035 -12.766 1 97.69 130 GLY B N 1
ATOM 2123 C CA . GLY B 1 130 ? -1.483 -7.16 -13.969 1 97.69 130 GLY B CA 1
ATOM 2124 C C . GLY B 1 130 ? 0.005 -7.133 -13.68 1 97.69 130 GLY B C 1
ATOM 2125 O O . GLY B 1 130 ? 0.431 -6.641 -12.633 1 97.69 130 GLY B O 1
ATOM 2126 N N . ILE B 1 131 ? 0.722 -7.652 -14.68 1 98.38 131 ILE B N 1
ATOM 2127 C CA . ILE B 1 131 ? 2.174 -7.691 -14.531 1 98.38 131 ILE B CA 1
ATOM 2128 C C . ILE B 1 131 ? 2.834 -7.602 -15.898 1 98.38 131 ILE B C 1
ATOM 2130 O O . ILE B 1 131 ? 2.373 -8.219 -16.859 1 98.38 131 ILE B O 1
ATOM 2134 N N . GLN B 1 132 ? 3.824 -6.793 -15.992 1 98.19 132 GLN B N 1
ATOM 2135 C CA . GLN B 1 132 ? 4.672 -6.684 -17.172 1 98.19 132 GLN B CA 1
ATOM 2136 C C . GLN B 1 132 ? 6.117 -7.055 -16.844 1 98.19 132 GLN B C 1
ATOM 2138 O O . GLN B 1 132 ? 6.73 -6.465 -15.953 1 98.19 132 GLN B O 1
ATOM 2143 N N . VAL B 1 133 ? 6.586 -8 -17.547 1 97.88 133 VAL B N 1
ATOM 2144 C CA . VAL B 1 133 ? 7.984 -8.375 -17.391 1 97.88 133 VAL B CA 1
ATOM 2145 C C . VAL B 1 133 ? 8.867 -7.414 -18.188 1 97.88 133 VAL B C 1
ATOM 2147 O O . VAL B 1 133 ? 8.695 -7.266 -19.391 1 97.88 133 VAL B O 1
ATOM 2150 N N . ILE B 1 134 ? 9.75 -6.762 -17.484 1 96.94 134 ILE B N 1
ATOM 2151 C CA . ILE B 1 134 ? 10.633 -5.781 -18.109 1 96.94 134 ILE B CA 1
ATOM 2152 C C . ILE B 1 134 ? 11.906 -6.465 -18.594 1 96.94 134 ILE B C 1
ATOM 2154 O O . ILE B 1 134 ? 12.391 -6.199 -19.688 1 96.94 134 ILE B O 1
ATOM 2158 N N . SER B 1 135 ? 12.469 -7.34 -17.734 1 95.62 135 SER B N 1
ATOM 2159 C CA . SER B 1 135 ? 13.664 -8.086 -18.125 1 95.62 135 SER B CA 1
ATOM 2160 C C . SER B 1 135 ? 13.82 -9.352 -17.281 1 95.62 135 SER B C 1
ATOM 2162 O O . SER B 1 135 ? 13.273 -9.445 -16.188 1 95.62 135 SER B O 1
ATOM 2164 N N . LYS B 1 136 ? 14.555 -10.289 -17.938 1 94.31 136 LYS B N 1
ATOM 2165 C CA . LYS B 1 136 ? 14.875 -11.547 -17.25 1 94.31 136 LYS B CA 1
ATOM 2166 C C . LYS B 1 136 ? 16.297 -11.523 -16.719 1 94.31 136 LYS B C 1
ATOM 2168 O O . LYS B 1 136 ? 17.156 -10.789 -17.219 1 94.31 136 LYS B O 1
ATOM 2173 N N . PRO B 1 137 ? 16.422 -12.242 -15.594 1 88.75 137 PRO B N 1
ATOM 2174 C CA . PRO B 1 137 ? 17.812 -12.289 -15.094 1 88.75 137 PRO B CA 1
ATOM 2175 C C . PRO B 1 137 ? 18.766 -12.93 -16.078 1 88.75 137 PRO B C 1
ATOM 2177 O O . PRO B 1 137 ? 18.375 -13.82 -16.844 1 88.75 137 PRO B O 1
ATOM 2180 N N . LYS B 1 138 ? 19.938 -12.219 -16.328 1 77 138 LYS B N 1
ATOM 2181 C CA . LYS B 1 138 ? 20.953 -12.703 -17.266 1 77 138 LYS B CA 1
ATOM 2182 C C . LYS B 1 138 ? 21.406 -14.109 -16.891 1 77 138 LYS B C 1
ATOM 2184 O O . LYS B 1 138 ? 21.703 -14.383 -15.727 1 77 138 LYS B O 1
ATOM 2189 N N . GLU B 1 139 ? 21.016 -15.148 -17.609 1 68.06 139 GLU B N 1
ATOM 2190 C CA . GLU B 1 139 ? 21.578 -16.484 -17.438 1 68.06 139 GLU B CA 1
ATOM 2191 C C . GLU B 1 139 ? 23.094 -16.453 -17.297 1 68.06 139 GLU B C 1
ATOM 2193 O O . GLU B 1 139 ? 23.75 -15.617 -17.906 1 68.06 139 GLU B O 1
ATOM 2198 N N . ALA B 1 140 ? 23.719 -16.703 -16.078 1 55.94 140 ALA B N 1
ATOM 2199 C CA . ALA B 1 140 ? 25.172 -16.875 -16.047 1 55.94 140 ALA B CA 1
ATOM 2200 C C . ALA B 1 140 ? 25.656 -17.625 -17.281 1 55.94 140 ALA B C 1
ATOM 2202 O O . ALA B 1 140 ? 25.25 -18.766 -17.516 1 55.94 140 ALA B O 1
ATOM 2203 N N . ILE B 1 141 ? 25.672 -17.109 -18.406 1 52.03 141 ILE B N 1
ATOM 2204 C CA . ILE B 1 141 ? 26.453 -17.859 -19.375 1 52.03 141 ILE B CA 1
ATOM 2205 C C . ILE B 1 141 ? 27.766 -18.297 -18.75 1 52.03 141 ILE B C 1
ATOM 2207 O O . ILE B 1 141 ? 28.547 -17.469 -18.266 1 52.03 141 ILE B O 1
ATOM 2211 N N . GLU B 1 142 ? 27.875 -19.547 -18.234 1 43.66 142 GLU B N 1
ATOM 2212 C CA . GLU B 1 142 ? 29.172 -20.156 -18 1 43.66 142 GLU B CA 1
ATOM 2213 C C . GLU B 1 142 ? 30.172 -19.781 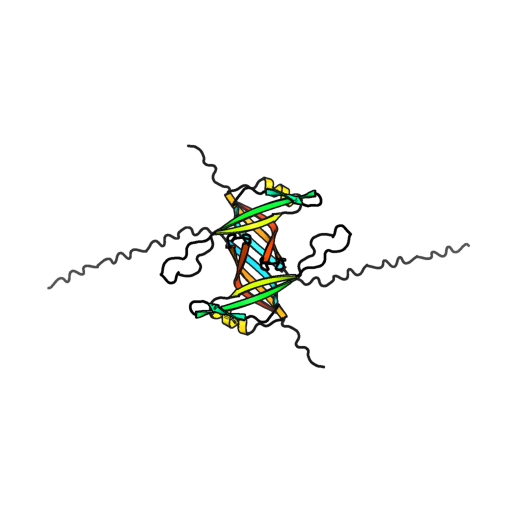-19.094 1 43.66 142 GLU B C 1
ATOM 2215 O O . GLU B 1 142 ? 29.891 -19.984 -20.281 1 43.66 142 GLU B O 1
ATOM 2220 N N . ALA B 1 143 ? 31.062 -18.828 -18.859 1 41.19 143 ALA B N 1
ATOM 2221 C CA . ALA B 1 143 ? 32.281 -19.125 -19.594 1 41.19 143 ALA B CA 1
ATOM 2222 C C . ALA B 1 143 ? 32.781 -20.547 -19.297 1 41.19 143 ALA B C 1
ATOM 2224 O O . ALA B 1 143 ? 32.562 -21.062 -18.203 1 41.19 143 ALA B O 1
#